Protein AF-A0A9K3KM00-F1 (afdb_monomer_lite)

Sequence (183 aa):
MNPIPFDDDPVRGKPISLATGDVEGLDPGQWLSTSLVDYVPQTSLAGSFPQLATIRIFFVVDITFDNRQSNVFQRVNVFDSLSSTARRRATAVLHQVQKFLSGFCFYKLGHHQSLLKDPDYIMQVAEFRQCPVQTNGYDCGLFALAVVWHLLCDKDIHPSVFTQAQIDTFRVALRHGLSSNPE

Secondary structure (DSSP, 8-state):
-PPPTTSS---PPPPPPPPHHHHHTTSTTPPPPHHHHHHHHHHH--S----EEEEETTEEEEEEE-TTSSSSEEEEEEEETT-S-HHHHHHHHHHHHHHHHHHHTSTTSHHHHHHHH-TTHHHHH-EEE--PPPSSSS-HHHHHHHHHHHHHTTPPP-TTSS-HHHHHHHHHHHHHHHHH---

InterPro domains:
  IPR003653 Ulp1 protease family, C-terminal catalytic domain [PF02902] (75-173)

Foldseek 3Di:
DPDDPPPPDDPDDDQQADDPVQLVQLPPPHAHDPSRLVNVCVVVVPDDDPWDWDDDLFKIWTWDADLVDPGGTPATEIEGQADDCRLVVCLVVQLVVLLCCLVPVQVPHPVNVVCVVCSCSSVVRYDYAYAAHAPDDHCSSLSRVVVVVCVVVVHDGDRVPDYNVVSNVVSVVVSVVCVVDND

Structure (mmCIF, N/CA/C/O backbone):
data_AF-A0A9K3KM00-F1
#
_entry.id   AF-A0A9K3KM00-F1
#
loop_
_atom_site.group_PDB
_atom_site.id
_atom_site.type_symbol
_atom_site.label_atom_id
_atom_site.label_alt_id
_atom_site.label_comp_id
_atom_site.label_asym_id
_atom_site.label_entity_id
_atom_site.label_seq_id
_atom_site.pdbx_PDB_ins_code
_atom_site.Cartn_x
_atom_site.Cartn_y
_atom_site.Cartn_z
_atom_site.occupancy
_atom_site.B_iso_or_equiv
_atom_site.auth_seq_id
_atom_site.auth_comp_id
_atom_site.auth_asym_id
_atom_site.auth_atom_id
_atom_site.pdbx_PDB_model_num
ATOM 1 N N . MET A 1 1 ? -20.852 -22.070 19.296 1.00 40.75 1 MET A N 1
ATOM 2 C CA . MET A 1 1 ? -20.445 -20.708 18.890 1.00 40.75 1 MET A CA 1
ATOM 3 C C . MET A 1 1 ? -21.347 -20.312 17.742 1.00 40.75 1 MET A C 1
ATOM 5 O O . MET A 1 1 ? -21.496 -21.123 16.839 1.00 40.75 1 MET A O 1
ATOM 9 N N . ASN A 1 2 ? -21.995 -19.150 17.809 1.00 35.47 2 ASN A N 1
ATOM 10 C CA . ASN A 1 2 ? -22.739 -18.640 16.657 1.00 35.47 2 ASN A CA 1
ATOM 11 C C . ASN A 1 2 ? -21.723 -18.166 15.604 1.00 35.47 2 ASN A C 1
ATOM 13 O O . ASN A 1 2 ? -20.725 -17.563 16.011 1.00 35.47 2 ASN A O 1
ATOM 17 N N . PRO A 1 3 ? -21.935 -18.453 14.308 1.00 38.16 3 PRO A N 1
ATOM 18 C CA . PRO A 1 3 ? -21.064 -17.958 13.249 1.00 38.16 3 PRO A CA 1
ATOM 19 C C . PRO A 1 3 ? -21.008 -16.433 13.305 1.00 38.16 3 PRO A C 1
ATOM 21 O O . PRO A 1 3 ? -22.006 -15.767 13.610 1.00 38.16 3 PRO A O 1
ATOM 24 N N . ILE A 1 4 ? -19.817 -15.886 13.074 1.00 42.50 4 ILE A N 1
ATOM 25 C CA . ILE A 1 4 ? -19.650 -14.444 12.958 1.00 42.50 4 ILE A CA 1
ATOM 26 C C . ILE A 1 4 ? -20.426 -14.057 11.690 1.00 42.50 4 ILE A C 1
ATOM 28 O O . ILE A 1 4 ? -20.177 -14.653 10.647 1.00 42.50 4 ILE A O 1
ATOM 32 N N . PRO A 1 5 ? -21.363 -13.094 11.734 1.00 44.84 5 PRO A N 1
ATOM 33 C CA . PRO A 1 5 ? -22.263 -12.762 10.618 1.00 44.84 5 PRO A CA 1
ATOM 34 C C . PRO A 1 5 ? -21.575 -12.225 9.342 1.00 44.84 5 PRO A C 1
ATOM 36 O O . PRO A 1 5 ? -22.248 -11.705 8.460 1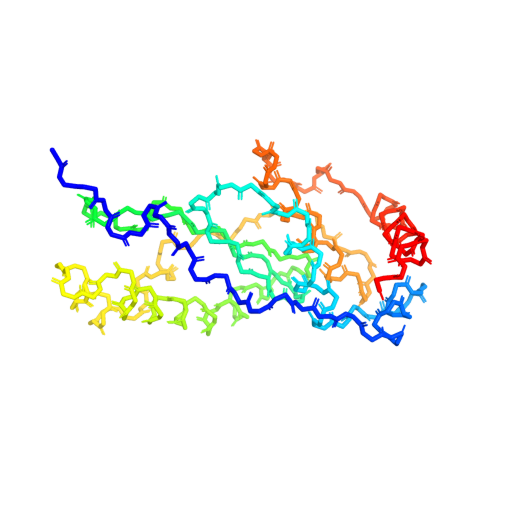.00 44.84 5 PRO A O 1
ATOM 39 N N . PHE A 1 6 ? -20.250 -12.337 9.247 1.00 46.19 6 PHE A N 1
ATOM 40 C CA . PHE A 1 6 ? -19.417 -11.920 8.124 1.00 46.19 6 PHE A CA 1
ATOM 41 C C . PHE A 1 6 ? -18.689 -13.091 7.442 1.00 46.19 6 PHE A C 1
ATOM 43 O O . PHE A 1 6 ? -17.999 -12.848 6.457 1.00 46.19 6 PHE A O 1
ATOM 50 N N . ASP A 1 7 ? -18.824 -14.331 7.937 1.00 45.06 7 ASP A N 1
ATOM 51 C CA . ASP A 1 7 ? -18.176 -15.503 7.319 1.00 45.06 7 ASP A CA 1
ATOM 52 C C . ASP A 1 7 ? -18.728 -15.803 5.910 1.00 45.06 7 ASP A C 1
ATOM 54 O O . ASP A 1 7 ? -18.008 -16.364 5.087 1.00 45.06 7 ASP A O 1
ATOM 58 N N . ASP A 1 8 ? -19.959 -15.371 5.605 1.00 42.28 8 ASP A N 1
ATOM 59 C CA . ASP A 1 8 ? -20.645 -15.730 4.356 1.00 42.28 8 ASP A CA 1
ATOM 60 C C . ASP A 1 8 ? -20.666 -14.633 3.277 1.00 42.28 8 ASP A C 1
ATOM 62 O O . ASP A 1 8 ? -21.061 -14.925 2.151 1.00 42.28 8 ASP A O 1
ATOM 66 N N . ASP A 1 9 ? -20.242 -13.390 3.556 1.00 43.50 9 ASP A N 1
ATOM 67 C CA . ASP A 1 9 ? -20.145 -12.375 2.492 1.00 43.50 9 ASP A CA 1
ATOM 68 C C . ASP A 1 9 ? -19.277 -11.163 2.897 1.00 43.50 9 ASP A C 1
ATOM 70 O O . ASP A 1 9 ? -19.771 -10.201 3.505 1.00 43.50 9 ASP A O 1
ATOM 74 N N . PRO A 1 10 ? -17.965 -11.136 2.581 1.00 49.69 10 PRO A N 1
ATOM 75 C CA . PRO A 1 10 ? -17.264 -9.866 2.558 1.00 49.69 10 PRO A CA 1
ATOM 76 C C . PRO A 1 10 ? -17.912 -9.067 1.432 1.00 49.69 10 PRO A C 1
ATOM 78 O O . PRO A 1 10 ? -17.793 -9.467 0.281 1.00 49.69 10 PRO A O 1
ATOM 81 N N . VAL A 1 11 ? -18.601 -7.964 1.743 1.00 52.03 11 VAL A N 1
ATOM 82 C CA . VAL A 1 11 ? -19.142 -7.036 0.737 1.00 52.03 11 VAL A CA 1
ATOM 83 C C . VAL A 1 11 ? -17.995 -6.624 -0.191 1.00 52.03 11 VAL A C 1
ATOM 85 O O . VAL A 1 11 ? -17.249 -5.686 0.092 1.00 52.03 11 VAL A O 1
ATOM 88 N N . ARG A 1 12 ? -17.810 -7.365 -1.286 1.00 55.38 12 ARG A N 1
ATOM 89 C CA . ARG A 1 12 ? -16.858 -7.033 -2.334 1.00 55.38 12 ARG A CA 1
ATOM 90 C C . ARG A 1 12 ? -17.496 -5.876 -3.087 1.00 55.38 12 ARG A C 1
ATOM 92 O O . ARG A 1 12 ? -18.683 -5.910 -3.420 1.00 55.38 12 ARG A O 1
ATOM 99 N N . GLY A 1 13 ? -16.722 -4.817 -3.316 1.00 63.88 13 GLY A N 1
ATOM 100 C CA . GLY A 1 13 ? -17.141 -3.781 -4.253 1.00 63.88 13 GLY A CA 1
ATOM 101 C C . GLY A 1 13 ? -17.519 -4.422 -5.590 1.00 63.88 13 GLY A C 1
ATOM 102 O O . GLY A 1 13 ? -17.062 -5.523 -5.905 1.00 63.88 13 GLY A O 1
ATOM 103 N N . LYS A 1 14 ? -18.364 -3.748 -6.378 1.00 73.88 14 LYS A N 1
ATOM 104 C CA . LYS A 1 14 ? -18.613 -4.198 -7.754 1.00 73.88 14 LYS A CA 1
ATOM 105 C C . LYS A 1 14 ? -17.261 -4.392 -8.456 1.00 73.88 14 LYS A C 1
ATOM 107 O O . LYS A 1 14 ? -16.400 -3.529 -8.255 1.00 73.88 14 LYS A O 1
ATOM 112 N N . PRO A 1 15 ? -17.090 -5.464 -9.254 1.00 76.00 15 PRO A N 1
ATOM 113 C CA . PRO A 1 15 ? -15.885 -5.644 -10.048 1.00 76.00 15 PRO A CA 1
ATOM 114 C C . PRO A 1 15 ? -15.559 -4.350 -10.790 1.00 76.00 15 PRO A C 1
ATOM 116 O O . PRO A 1 15 ? -16.437 -3.751 -11.419 1.00 76.00 15 PRO A O 1
ATOM 119 N N . ILE A 1 16 ? -14.324 -3.883 -10.643 1.00 82.94 16 ILE A N 1
ATOM 120 C CA . ILE A 1 16 ? -13.840 -2.729 -11.394 1.00 82.94 16 ILE A CA 1
ATOM 121 C C . ILE A 1 16 ? -13.602 -3.191 -12.831 1.00 82.94 16 ILE A C 1
ATOM 123 O O . ILE A 1 16 ? -12.979 -4.223 -13.045 1.00 82.94 16 ILE A O 1
ATOM 127 N N . SER A 1 17 ? -14.080 -2.427 -13.808 1.00 87.62 17 SER A N 1
ATOM 128 C CA . SER A 1 17 ? -13.722 -2.621 -15.215 1.00 87.62 17 SER A CA 1
ATOM 129 C C . SER A 1 17 ? -12.611 -1.645 -15.588 1.00 87.62 17 SER A C 1
ATOM 131 O O . SER A 1 17 ? -12.652 -0.483 -15.176 1.00 87.62 17 SER A O 1
ATOM 133 N N . LEU A 1 18 ? -11.634 -2.104 -16.368 1.00 87.62 18 LEU A N 1
ATOM 134 C CA . LEU A 1 18 ? -10.579 -1.247 -16.904 1.00 87.62 18 LEU A CA 1
ATOM 135 C C . LEU A 1 18 ? -11.026 -0.608 -18.218 1.00 87.62 18 LEU A C 1
ATOM 137 O O . LEU A 1 18 ? -11.550 -1.280 -19.104 1.00 87.62 18 LEU A O 1
ATOM 141 N N . ALA A 1 19 ? -10.783 0.691 -18.367 1.00 89.00 19 ALA A N 1
ATOM 142 C CA . ALA A 1 19 ? -10.846 1.345 -19.664 1.00 89.00 19 ALA A CA 1
ATOM 143 C C . ALA A 1 19 ? -9.567 1.045 -20.462 1.00 89.00 19 ALA A C 1
ATOM 145 O O . ALA A 1 19 ? -8.508 0.791 -19.889 1.00 89.00 19 ALA A O 1
ATOM 146 N N . THR A 1 20 ? -9.618 1.159 -21.793 1.00 83.25 20 THR A N 1
ATOM 147 C CA . THR A 1 20 ? -8.433 0.974 -22.655 1.00 83.25 20 THR A CA 1
ATOM 148 C C . THR A 1 20 ? -7.246 1.842 -22.210 1.00 83.25 20 THR A C 1
ATOM 150 O O . THR A 1 20 ? -6.117 1.361 -22.164 1.00 83.25 20 THR A O 1
ATOM 153 N N . GLY A 1 21 ? -7.509 3.087 -21.794 1.00 87.94 21 GLY A N 1
ATOM 154 C CA . GLY A 1 21 ? -6.483 4.017 -21.308 1.00 87.94 21 GLY A CA 1
ATOM 155 C C . GLY A 1 21 ? -5.858 3.647 -19.956 1.00 87.94 21 GLY A C 1
ATOM 156 O O . GLY A 1 21 ? -4.787 4.144 -19.629 1.00 87.94 21 GLY A O 1
ATOM 157 N N . ASP A 1 22 ? -6.465 2.753 -19.168 1.00 89.75 22 ASP A N 1
ATOM 158 C CA . ASP A 1 22 ? -5.865 2.311 -17.902 1.00 89.75 22 ASP A CA 1
ATOM 159 C C . ASP A 1 22 ? -4.620 1.445 -18.143 1.00 89.75 22 ASP A C 1
ATOM 161 O O . ASP A 1 22 ? -3.647 1.523 -17.390 1.00 89.75 22 ASP A O 1
ATOM 165 N N . VAL A 1 23 ? -4.614 0.660 -19.227 1.00 91.62 23 VAL A N 1
ATOM 166 C CA . VAL A 1 23 ? -3.483 -0.205 -19.606 1.00 91.62 23 VAL A CA 1
ATOM 167 C C . VAL A 1 23 ? -2.303 0.618 -20.138 1.00 91.62 23 VAL A C 1
ATOM 169 O O . VAL A 1 23 ? -1.149 0.217 -19.968 1.00 91.62 23 VAL A O 1
ATOM 172 N N . GLU A 1 24 ? -2.561 1.798 -20.711 1.00 92.31 24 GLU A N 1
ATOM 173 C CA . GLU A 1 24 ? -1.526 2.752 -21.144 1.00 92.31 24 GLU A CA 1
ATOM 174 C C . GLU A 1 24 ? -0.670 3.244 -19.965 1.00 92.31 24 GLU A C 1
ATOM 176 O O . GLU A 1 24 ? 0.521 3.503 -20.127 1.00 92.31 24 GLU A O 1
ATOM 181 N N . GLY A 1 25 ? -1.211 3.246 -18.739 1.00 90.50 25 GLY A N 1
ATOM 182 C CA . GLY A 1 25 ? -0.446 3.526 -17.516 1.00 90.50 25 GLY A CA 1
ATOM 183 C C . GLY A 1 25 ? 0.719 2.553 -17.268 1.00 90.50 25 GLY A C 1
ATOM 184 O O . GLY A 1 25 ? 1.636 2.855 -16.499 1.00 90.50 25 GLY A O 1
ATOM 185 N N . LEU A 1 26 ? 0.726 1.397 -17.941 1.00 94.38 26 LEU A N 1
ATOM 186 C CA . LEU A 1 26 ? 1.822 0.427 -17.896 1.00 94.38 26 LEU A CA 1
ATOM 187 C C . LEU A 1 26 ? 2.939 0.713 -18.904 1.00 94.38 26 LEU A C 1
ATOM 189 O O . LEU A 1 26 ? 3.976 0.055 -18.834 1.00 94.38 26 LEU A O 1
ATOM 193 N N . ASP A 1 27 ? 2.801 1.706 -19.783 1.00 95.44 27 ASP A N 1
ATOM 194 C CA . ASP A 1 27 ? 3.900 2.120 -20.657 1.00 95.44 27 ASP A CA 1
ATOM 195 C C . ASP A 1 27 ? 5.085 2.690 -19.851 1.00 95.44 27 ASP A C 1
ATOM 197 O O . ASP A 1 27 ? 4.890 3.264 -18.774 1.00 95.44 27 ASP A O 1
ATOM 201 N N . PRO A 1 28 ? 6.340 2.524 -20.312 1.00 95.31 28 PRO A N 1
ATOM 202 C CA . PRO A 1 28 ? 7.510 3.022 -19.591 1.00 95.31 28 PRO A CA 1
ATOM 203 C C . PRO A 1 28 ? 7.403 4.516 -19.258 1.00 95.31 28 PRO A C 1
ATOM 205 O O . PRO A 1 28 ? 7.068 5.336 -20.111 1.00 95.31 28 PRO A O 1
ATOM 208 N N . GLY A 1 29 ? 7.707 4.877 -18.009 1.00 94.31 29 GLY A N 1
ATOM 209 C CA . GLY A 1 29 ? 7.630 6.264 -17.542 1.00 94.31 29 GLY A CA 1
ATOM 210 C C . GLY A 1 29 ? 6.226 6.761 -17.183 1.00 94.31 29 GLY A C 1
ATOM 211 O O . GLY A 1 29 ? 6.099 7.904 -16.745 1.00 94.31 29 GLY A O 1
ATOM 212 N N . GLN A 1 30 ? 5.186 5.934 -17.338 1.00 95.50 30 GLN A N 1
ATOM 213 C CA . GLN A 1 30 ? 3.812 6.297 -16.995 1.00 95.50 30 GLN A CA 1
ATOM 214 C C . GLN A 1 30 ? 3.434 5.888 -15.570 1.00 95.50 30 GLN A C 1
ATOM 216 O O . GLN A 1 30 ? 3.932 4.905 -15.006 1.00 95.50 30 GLN A O 1
ATOM 221 N N . TRP A 1 31 ? 2.526 6.673 -14.997 1.00 93.75 31 TRP A N 1
ATOM 222 C CA . TRP A 1 31 ? 1.938 6.437 -13.685 1.00 93.75 31 TRP A CA 1
ATOM 223 C C . TRP A 1 31 ? 0.755 5.482 -13.833 1.00 93.75 31 TRP A C 1
ATOM 225 O O . TRP A 1 31 ? -0.019 5.598 -14.783 1.00 93.75 31 TRP A O 1
ATOM 235 N N . LEU A 1 32 ? 0.578 4.572 -12.874 1.00 93.00 32 LEU A N 1
ATOM 236 C CA . LEU A 1 32 ? -0.615 3.726 -12.857 1.00 93.00 32 LEU A CA 1
ATOM 237 C C . LEU A 1 32 ? -1.852 4.5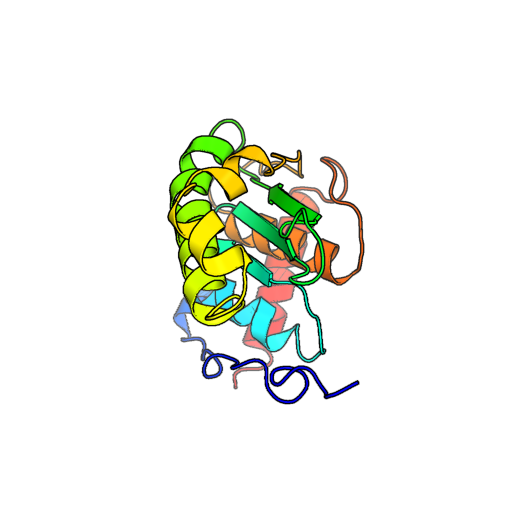63 -12.513 1.00 93.00 32 LEU A C 1
ATOM 239 O O . LEU A 1 32 ? -1.806 5.409 -11.613 1.00 93.00 32 LEU A O 1
ATOM 243 N N . SER A 1 33 ? -2.971 4.282 -13.180 1.00 91.44 33 SER A N 1
ATOM 244 C CA . SER A 1 33 ? -4.267 4.817 -12.770 1.00 91.44 33 SER A CA 1
ATOM 245 C C . SER A 1 33 ? -4.721 4.175 -11.454 1.00 91.44 33 SER A C 1
ATOM 247 O O . SER A 1 33 ? -4.319 3.060 -11.107 1.00 91.44 33 SER A O 1
ATOM 249 N N . THR A 1 34 ? -5.588 4.863 -10.706 1.00 86.69 34 THR A N 1
ATOM 250 C CA . THR A 1 34 ? -6.216 4.283 -9.507 1.00 86.69 34 THR A CA 1
ATOM 251 C C . THR A 1 34 ? -7.012 3.027 -9.852 1.00 86.69 34 THR A C 1
ATOM 253 O O . THR A 1 34 ? -6.925 2.043 -9.128 1.00 86.69 34 THR A O 1
ATOM 256 N N . SER A 1 35 ? -7.722 3.039 -10.987 1.00 89.38 35 SER A N 1
ATOM 257 C CA . SER A 1 35 ? -8.513 1.904 -11.470 1.00 89.38 35 SER A CA 1
ATOM 258 C C . SER A 1 35 ? -7.648 0.662 -11.650 1.00 89.38 35 SER A C 1
ATOM 260 O O . SER A 1 35 ? -8.016 -0.407 -11.179 1.00 89.38 35 SER A O 1
ATOM 262 N N . LEU A 1 36 ? -6.466 0.806 -12.259 1.00 88.81 36 LEU A N 1
ATOM 263 C CA . LEU A 1 36 ? -5.535 -0.301 -12.457 1.00 88.81 36 LEU A CA 1
ATOM 264 C C . LEU A 1 36 ? -4.976 -0.838 -11.133 1.00 88.81 36 LEU A C 1
ATOM 266 O O . LEU A 1 36 ? -4.899 -2.052 -10.940 1.00 88.81 36 LEU A O 1
ATOM 270 N N . VAL A 1 37 ? -4.617 0.055 -10.208 1.00 87.75 37 VAL A N 1
ATOM 271 C CA . VAL A 1 37 ? -4.119 -0.326 -8.877 1.00 87.75 37 VAL A CA 1
ATOM 272 C C . VAL A 1 37 ? -5.177 -1.075 -8.067 1.00 87.75 37 VAL A C 1
ATOM 274 O O . VAL A 1 37 ? -4.828 -2.015 -7.360 1.00 87.75 37 VAL A O 1
ATOM 277 N N . ASP A 1 38 ? -6.450 -0.700 -8.185 1.00 84.38 38 ASP A N 1
ATOM 278 C CA . ASP A 1 38 ? -7.548 -1.362 -7.476 1.00 84.38 38 ASP A CA 1
ATOM 279 C C . ASP A 1 38 ? -8.004 -2.658 -8.180 1.00 84.38 38 ASP A C 1
ATOM 281 O O . ASP A 1 38 ? -8.422 -3.614 -7.521 1.00 84.38 38 ASP A O 1
ATOM 285 N N . TYR A 1 39 ? -7.894 -2.720 -9.510 1.00 86.94 39 TYR A N 1
ATOM 286 C CA . TYR A 1 39 ? -8.284 -3.870 -10.329 1.00 86.94 39 TYR A CA 1
ATOM 287 C C . TYR A 1 39 ? -7.394 -5.095 -10.113 1.00 86.94 39 TYR A C 1
ATOM 289 O O . TYR A 1 39 ? -7.893 -6.213 -9.960 1.00 86.94 39 TYR A O 1
ATOM 297 N N . VAL A 1 40 ? -6.070 -4.904 -10.106 1.00 85.44 40 VAL A N 1
ATOM 298 C CA . VAL A 1 40 ? -5.106 -6.016 -10.037 1.00 85.44 40 VAL A CA 1
ATOM 299 C C . VAL A 1 40 ? -5.303 -6.871 -8.777 1.00 85.44 40 VAL A C 1
ATOM 301 O O . VAL A 1 40 ? -5.387 -8.095 -8.911 1.00 85.44 40 VAL A O 1
ATOM 304 N N . PRO A 1 41 ? -5.449 -6.295 -7.568 1.00 81.06 41 PRO A N 1
ATOM 305 C CA . PRO A 1 41 ? -5.800 -7.064 -6.386 1.00 81.06 41 PRO A CA 1
ATOM 306 C C . PRO A 1 41 ? -7.150 -7.762 -6.540 1.00 81.06 41 PRO A C 1
ATOM 308 O O . PRO A 1 41 ? -7.222 -8.950 -6.272 1.00 81.06 41 PRO A O 1
ATOM 311 N N . GLN A 1 42 ? -8.209 -7.097 -7.015 1.00 80.06 42 GLN A N 1
ATOM 312 C CA . GLN A 1 42 ? -9.542 -7.717 -7.102 1.00 80.06 42 GLN A CA 1
ATOM 313 C C . GLN A 1 42 ? -9.575 -8.973 -7.980 1.00 80.06 42 GLN A C 1
ATOM 315 O O . GLN A 1 42 ? -10.211 -9.959 -7.609 1.00 80.06 42 GLN A O 1
ATOM 320 N N . THR A 1 43 ? -8.869 -8.948 -9.109 1.00 77.81 43 THR A N 1
ATOM 321 C CA . THR A 1 43 ? -8.807 -10.073 -10.054 1.00 77.81 43 THR A CA 1
ATOM 322 C C . THR A 1 43 ? -7.825 -11.160 -9.631 1.00 77.81 43 THR A C 1
ATOM 324 O O . THR A 1 43 ? -8.057 -12.338 -9.892 1.00 77.81 43 THR A O 1
ATOM 327 N N . SER A 1 44 ? -6.761 -10.793 -8.914 1.00 69.25 44 SER A N 1
ATOM 328 C CA . SER A 1 44 ? -5.781 -11.752 -8.391 1.00 69.25 44 SER A CA 1
ATOM 329 C C . SER A 1 44 ? -6.227 -12.410 -7.073 1.00 69.25 44 SER A C 1
ATOM 331 O O . SER A 1 44 ? -5.712 -13.463 -6.707 1.00 69.25 44 SER A O 1
ATOM 333 N N . LEU A 1 45 ? -7.190 -11.811 -6.357 1.00 61.00 45 LEU A N 1
ATOM 334 C CA . LEU A 1 45 ? -7.638 -12.183 -5.004 1.00 61.00 45 LEU A CA 1
ATOM 335 C C . LEU A 1 45 ? -8.963 -12.955 -4.962 1.00 61.00 45 LEU A C 1
ATOM 337 O O . LEU A 1 45 ? -9.798 -12.765 -4.071 1.00 61.00 45 LEU A O 1
ATOM 341 N N . ALA A 1 46 ? -9.173 -13.893 -5.879 1.00 52.81 46 ALA A N 1
ATOM 342 C CA . ALA A 1 46 ? -10.338 -14.784 -5.834 1.00 52.81 46 ALA A CA 1
ATOM 343 C C . ALA A 1 46 ? -10.357 -15.763 -4.622 1.00 52.81 46 ALA A C 1
ATOM 345 O O . ALA A 1 46 ? -11.184 -16.668 -4.586 1.00 52.81 46 ALA A O 1
ATOM 346 N N . GLY A 1 47 ? -9.490 -15.586 -3.613 1.00 54.72 47 GLY A N 1
ATOM 347 C CA . GLY A 1 47 ? -9.443 -16.376 -2.375 1.00 54.72 47 GLY A CA 1
ATOM 348 C C . GLY A 1 47 ? -10.033 -15.662 -1.149 1.00 54.72 47 GLY A C 1
ATOM 349 O O . GLY A 1 47 ? -10.086 -14.434 -1.078 1.00 54.72 47 GLY A O 1
ATOM 350 N N . SER A 1 48 ? -10.494 -16.444 -0.173 1.00 46.84 48 SER A N 1
ATOM 351 C CA . SER A 1 48 ? -11.009 -16.014 1.133 1.00 46.84 48 SER A CA 1
ATOM 352 C C . SER A 1 48 ? -9.863 -15.632 2.081 1.00 46.84 48 SER A C 1
ATOM 354 O O . SER A 1 48 ? -9.233 -16.514 2.660 1.00 46.84 48 SER A O 1
ATOM 356 N N . PHE A 1 49 ? -9.595 -14.334 2.252 1.00 49.00 49 PHE A N 1
ATOM 357 C CA . PHE A 1 49 ? -8.596 -13.832 3.203 1.00 49.00 49 PHE A CA 1
ATOM 358 C C . PHE A 1 49 ? -9.204 -12.802 4.170 1.00 49.00 49 PHE A C 1
ATOM 360 O O . PHE A 1 49 ? -9.814 -11.837 3.713 1.00 49.00 49 PHE A O 1
ATOM 367 N N . PRO A 1 50 ? -8.999 -12.946 5.496 1.00 51.56 50 PRO A N 1
ATOM 368 C CA . PRO A 1 50 ? -9.441 -11.975 6.501 1.00 51.56 50 PRO A CA 1
ATOM 369 C C . PRO A 1 50 ? -8.495 -10.762 6.649 1.00 51.56 50 PRO A C 1
ATOM 371 O O . PRO A 1 50 ? -8.554 -10.055 7.652 1.00 51.56 50 PRO A O 1
ATOM 374 N N . GLN A 1 51 ? -7.600 -10.514 5.685 1.00 55.50 51 GLN A N 1
ATOM 375 C CA . GLN A 1 51 ? -6.665 -9.384 5.715 1.00 55.50 51 GLN A CA 1
ATOM 376 C C . GLN A 1 51 ? -7.227 -8.194 4.929 1.00 55.50 51 GLN A C 1
ATOM 378 O O . GLN A 1 51 ? -7.628 -8.334 3.774 1.00 55.50 51 GLN A O 1
ATOM 383 N N . LEU A 1 52 ? -7.213 -7.006 5.541 1.00 57.84 52 LEU A N 1
ATOM 384 C CA . LEU A 1 52 ? -7.494 -5.760 4.833 1.00 57.84 52 LEU A CA 1
ATOM 385 C C . LEU A 1 52 ? -6.172 -5.179 4.326 1.00 57.84 52 LEU A C 1
ATOM 387 O O . LEU A 1 52 ? -5.435 -4.548 5.083 1.00 57.84 52 LEU A O 1
ATOM 391 N N . ALA A 1 53 ? -5.898 -5.357 3.036 1.00 56.53 53 ALA A N 1
ATOM 392 C CA . ALA A 1 53 ? -4.862 -4.607 2.338 1.00 56.53 53 ALA A CA 1
ATOM 393 C C . ALA A 1 53 ? -5.513 -3.388 1.675 1.00 56.53 53 ALA A C 1
ATOM 395 O O . ALA A 1 53 ? -6.309 -3.528 0.748 1.00 56.53 53 ALA A O 1
ATOM 396 N N . THR A 1 54 ? -5.202 -2.182 2.152 1.00 58.06 54 THR A N 1
ATOM 397 C CA . THR A 1 54 ? -5.581 -0.956 1.432 1.00 58.06 54 THR A CA 1
ATOM 398 C C . THR A 1 54 ? -4.386 -0.470 0.634 1.00 58.06 54 THR A C 1
ATOM 400 O O . THR A 1 54 ? -3.319 -0.217 1.200 1.00 58.06 54 THR A O 1
ATOM 403 N N . ILE A 1 55 ? -4.585 -0.297 -0.672 1.00 58.62 55 ILE A N 1
ATOM 404 C CA . ILE A 1 55 ? -3.594 0.317 -1.546 1.00 58.62 55 ILE A CA 1
ATOM 405 C C . ILE A 1 55 ? -3.979 1.774 -1.761 1.00 58.62 55 ILE A C 1
ATOM 407 O O . ILE A 1 55 ? -5.080 2.116 -2.191 1.00 58.62 55 ILE A O 1
ATOM 411 N N . ARG A 1 56 ? -3.043 2.667 -1.466 1.00 66.62 56 ARG A N 1
ATOM 412 C CA . ARG A 1 56 ? -2.984 3.959 -2.142 1.00 66.62 56 ARG A CA 1
ATOM 413 C C . ARG A 1 56 ? -1.781 3.894 -3.061 1.00 66.62 56 ARG A C 1
ATOM 415 O O . ARG A 1 56 ? -0.809 3.234 -2.720 1.00 66.62 56 ARG A O 1
ATOM 422 N N . ILE A 1 57 ? -1.831 4.595 -4.195 1.00 65.56 57 ILE A N 1
ATOM 423 C CA . ILE A 1 57 ? -0.795 4.554 -5.250 1.00 65.56 57 ILE A CA 1
ATOM 424 C C . ILE A 1 57 ? 0.642 4.670 -4.690 1.00 65.56 57 ILE A C 1
ATOM 426 O O . ILE A 1 57 ? 1.587 4.199 -5.304 1.00 65.56 57 ILE A O 1
ATOM 430 N N . PHE A 1 58 ? 0.809 5.256 -3.503 1.00 76.81 58 PHE A N 1
ATOM 431 C CA . PHE A 1 58 ? 2.100 5.533 -2.887 1.00 76.81 58 PHE A CA 1
ATOM 432 C C . PHE A 1 58 ? 2.510 4.629 -1.718 1.00 76.81 58 PHE A C 1
ATOM 434 O O . PHE A 1 58 ? 3.672 4.680 -1.329 1.00 76.81 58 PHE A O 1
ATOM 441 N N . PHE A 1 59 ? 1.593 3.879 -1.100 1.00 85.56 59 PHE A N 1
ATOM 442 C CA . PHE A 1 59 ? 1.911 3.056 0.072 1.00 85.56 59 PHE A CA 1
ATOM 443 C C . PHE A 1 59 ? 0.877 1.952 0.303 1.00 85.56 59 PHE A C 1
ATOM 445 O O . PHE A 1 59 ? -0.290 2.066 -0.082 1.00 85.56 59 PHE A O 1
ATOM 452 N N . VAL A 1 60 ? 1.316 0.900 0.988 1.00 90.94 60 VAL A N 1
ATOM 453 C CA . VAL A 1 60 ? 0.492 -0.247 1.377 1.00 90.94 60 VAL A CA 1
ATOM 454 C C . VAL A 1 60 ? 0.280 -0.228 2.879 1.00 90.94 60 VAL A C 1
ATOM 456 O O . VAL A 1 60 ? 1.224 -0.022 3.644 1.00 90.94 60 VAL A O 1
ATOM 459 N N . VAL A 1 61 ? -0.966 -0.453 3.287 1.00 91.38 61 VAL A N 1
ATOM 460 C CA . VAL A 1 61 ? -1.348 -0.642 4.685 1.00 91.38 61 VAL A CA 1
ATOM 461 C C . VAL A 1 61 ? -1.843 -2.074 4.863 1.00 91.38 61 VAL A C 1
ATOM 463 O O . VAL A 1 61 ? -2.833 -2.458 4.242 1.00 91.38 61 VAL A O 1
ATOM 466 N N . ASP A 1 62 ? -1.145 -2.837 5.702 1.00 92.38 62 ASP A N 1
ATOM 467 C CA . ASP A 1 62 ? -1.474 -4.211 6.094 1.00 92.38 62 ASP A CA 1
ATOM 468 C C . ASP A 1 62 ? -2.014 -4.206 7.523 1.00 92.38 62 ASP A C 1
ATOM 470 O O . ASP A 1 62 ? -1.295 -3.859 8.465 1.00 92.38 62 ASP A O 1
ATOM 474 N N . ILE A 1 63 ? -3.296 -4.546 7.670 1.00 91.81 63 ILE A N 1
ATOM 475 C CA . ILE A 1 63 ? -3.981 -4.546 8.961 1.00 91.81 63 ILE A CA 1
ATOM 476 C C . ILE A 1 63 ? -4.533 -5.933 9.265 1.00 91.81 63 ILE A C 1
ATOM 478 O O . ILE A 1 63 ? -5.366 -6.464 8.527 1.00 91.81 63 ILE A O 1
ATOM 482 N N . THR A 1 64 ? -4.148 -6.442 10.433 1.00 91.31 64 THR A N 1
ATOM 483 C CA . THR A 1 64 ? -4.757 -7.606 11.080 1.00 91.31 64 THR A CA 1
ATOM 484 C C . THR A 1 64 ? -5.424 -7.156 12.372 1.00 91.31 64 THR A C 1
ATOM 486 O O . THR A 1 64 ? -4.808 -6.475 13.198 1.00 91.31 64 THR A O 1
ATOM 489 N N . PHE A 1 65 ? -6.681 -7.545 12.572 1.00 91.06 65 PHE A N 1
ATOM 490 C CA . PHE A 1 65 ? -7.456 -7.175 13.753 1.00 91.06 65 PHE A CA 1
ATOM 491 C C . PHE A 1 65 ? -8.280 -8.350 14.294 1.00 91.06 65 PHE A C 1
ATOM 493 O O . PHE A 1 65 ? -8.671 -9.239 13.544 1.00 91.06 65 PHE A O 1
ATOM 500 N N . ASP A 1 66 ? -8.564 -8.340 15.599 1.00 88.56 66 ASP A N 1
ATOM 501 C CA . ASP A 1 66 ? -9.448 -9.311 16.261 1.00 88.56 66 ASP A CA 1
ATOM 502 C C . ASP A 1 66 ? -10.275 -8.595 17.333 1.00 88.56 66 ASP A C 1
ATOM 504 O O . ASP A 1 66 ? -9.742 -8.071 18.310 1.00 88.56 66 ASP A O 1
ATOM 508 N N . ASN A 1 67 ? -11.597 -8.579 17.159 1.00 86.06 67 ASN A N 1
ATOM 509 C CA . ASN A 1 67 ? -12.527 -7.905 18.070 1.00 86.06 67 ASN A CA 1
ATOM 510 C C . ASN A 1 67 ? -12.731 -8.630 19.411 1.00 86.06 67 ASN A C 1
ATOM 512 O O . ASN A 1 67 ? -13.474 -8.133 20.257 1.00 86.06 67 ASN A O 1
ATOM 516 N N . ARG A 1 68 ? -12.123 -9.807 19.596 1.00 87.69 68 ARG A N 1
ATOM 517 C CA . ARG A 1 68 ? -12.161 -10.579 20.847 1.00 87.69 68 ARG A CA 1
ATOM 518 C C . ARG A 1 68 ? -10.974 -10.267 21.754 1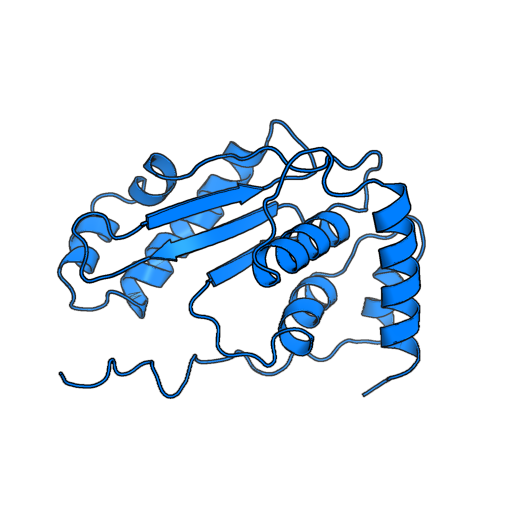.00 87.69 68 ARG A C 1
ATOM 520 O O . ARG A 1 68 ? -10.986 -10.660 22.918 1.00 87.69 68 ARG A O 1
ATOM 527 N N . GLN A 1 69 ? -9.944 -9.610 21.225 1.00 88.38 69 GLN A N 1
ATOM 528 C CA . GLN A 1 69 ? -8.719 -9.280 21.946 1.00 88.38 69 GLN A CA 1
ATOM 529 C C . GLN A 1 69 ? -8.806 -7.876 22.543 1.00 88.38 69 GLN A C 1
ATOM 531 O O . GLN A 1 69 ? -9.401 -6.975 21.964 1.00 88.38 69 GLN A O 1
ATOM 536 N N . SER A 1 70 ? -8.161 -7.658 23.691 1.00 88.06 70 SER A N 1
ATOM 537 C CA . SER A 1 70 ? -8.085 -6.323 24.304 1.00 88.06 70 SER A CA 1
ATOM 538 C C . SER A 1 70 ? -7.352 -5.319 23.408 1.00 88.06 70 SER A C 1
ATOM 540 O O . SER A 1 70 ? -7.773 -4.167 23.305 1.00 88.06 70 SER A O 1
ATOM 542 N N . ASN A 1 71 ? -6.294 -5.773 22.730 1.00 89.81 71 ASN A N 1
ATOM 543 C CA . ASN A 1 71 ? -5.670 -5.064 21.623 1.00 89.81 71 ASN A CA 1
ATOM 544 C C . ASN A 1 71 ? -6.351 -5.473 20.311 1.00 89.81 71 ASN A C 1
ATOM 546 O O . ASN A 1 71 ? -6.062 -6.535 19.759 1.00 89.81 71 ASN A O 1
ATOM 550 N N . VAL A 1 72 ? -7.255 -4.620 19.828 1.00 92.19 72 VAL A N 1
ATOM 551 C CA . VAL A 1 72 ? -8.034 -4.903 18.618 1.00 92.19 72 VAL A CA 1
ATOM 552 C C . VAL A 1 72 ? -7.163 -4.920 17.362 1.00 92.19 72 VAL A C 1
ATOM 554 O O . VAL A 1 72 ? -7.441 -5.692 16.449 1.00 92.19 72 VAL A O 1
ATOM 557 N N . PHE A 1 73 ? -6.093 -4.123 17.315 1.00 94.69 73 PHE A N 1
ATOM 558 C CA . PHE A 1 73 ? -5.158 -4.073 16.194 1.00 94.69 73 PHE A CA 1
ATOM 559 C C . PHE A 1 73 ? -3.936 -4.942 16.495 1.00 94.69 73 PHE A C 1
ATOM 561 O O . PHE A 1 73 ? -2.988 -4.522 17.155 1.00 94.69 73 PHE A O 1
ATOM 568 N N . GLN A 1 74 ? -3.954 -6.175 15.991 1.00 93.06 74 GLN A N 1
ATOM 569 C CA . GLN A 1 74 ? -2.849 -7.119 16.172 1.00 93.06 74 GLN A CA 1
ATOM 570 C C . GLN A 1 74 ? -1.625 -6.725 15.345 1.00 93.06 74 GLN A C 1
ATOM 572 O O . GLN A 1 74 ? -0.494 -6.934 15.774 1.00 93.06 74 GLN A O 1
ATOM 577 N N . ARG A 1 75 ? -1.861 -6.170 14.152 1.00 94.25 75 ARG A N 1
ATOM 578 C CA . ARG A 1 75 ? -0.818 -5.746 13.221 1.00 94.25 75 ARG A CA 1
ATOM 579 C C . ARG A 1 75 ? -1.313 -4.557 12.414 1.00 94.25 75 ARG A C 1
ATOM 581 O O . ARG A 1 75 ? -2.420 -4.607 11.886 1.00 94.25 75 ARG A O 1
ATOM 588 N N . VAL A 1 76 ? -0.494 -3.514 12.316 1.00 95.19 76 VAL A N 1
ATOM 589 C CA . VAL A 1 76 ? -0.722 -2.359 11.438 1.00 95.19 76 VAL A CA 1
ATOM 590 C C . VAL A 1 76 ? 0.620 -1.989 10.821 1.00 95.19 76 VAL A C 1
ATOM 592 O O . VAL A 1 76 ? 1.391 -1.236 11.404 1.00 95.19 76 VAL A O 1
ATOM 595 N N . ASN A 1 77 ? 0.926 -2.544 9.656 1.00 95.12 77 ASN A N 1
ATOM 596 C CA . ASN A 1 77 ? 2.163 -2.254 8.940 1.00 95.12 77 ASN A CA 1
ATOM 597 C C . ASN A 1 77 ? 1.911 -1.232 7.835 1.00 95.12 77 ASN A C 1
ATOM 599 O O . ASN A 1 77 ? 0.946 -1.342 7.080 1.00 95.12 77 ASN A O 1
ATOM 603 N N . VAL A 1 78 ? 2.817 -0.266 7.705 1.00 93.94 78 VAL A N 1
ATOM 604 C CA . VAL A 1 78 ? 2.831 0.704 6.609 1.00 93.94 78 VAL A CA 1
ATOM 605 C C . VAL A 1 78 ? 4.118 0.535 5.811 1.00 93.94 78 VAL A C 1
ATOM 607 O O . VAL A 1 78 ? 5.211 0.689 6.360 1.00 93.94 78 VAL A O 1
ATOM 610 N N . PHE A 1 79 ? 3.980 0.268 4.514 1.00 93.00 79 PHE A N 1
ATOM 611 C CA . PHE A 1 79 ? 5.083 0.138 3.561 1.00 93.00 79 PHE A CA 1
ATOM 612 C C . PHE A 1 79 ? 5.018 1.261 2.526 1.00 93.00 79 PHE A C 1
ATOM 614 O O . PHE A 1 79 ? 3.976 1.474 1.913 1.00 93.00 79 PHE A O 1
ATOM 621 N N . ASP A 1 80 ? 6.125 1.965 2.310 1.00 92.62 80 ASP A N 1
ATOM 622 C CA . ASP A 1 80 ? 6.201 3.125 1.416 1.00 92.62 80 ASP A CA 1
ATOM 623 C C . ASP A 1 80 ? 7.500 3.092 0.601 1.00 92.62 80 ASP A C 1
ATOM 625 O O . ASP A 1 80 ? 8.596 3.195 1.160 1.00 92.62 80 ASP A O 1
ATOM 629 N N . SER A 1 81 ? 7.370 2.981 -0.724 1.00 91.06 81 SER A N 1
ATOM 630 C CA . SER A 1 81 ? 8.496 2.862 -1.656 1.00 91.06 81 SER A CA 1
ATOM 631 C C . SER A 1 81 ? 9.206 4.185 -1.951 1.00 91.06 81 SER A C 1
ATOM 633 O O . SER A 1 81 ? 10.250 4.172 -2.596 1.00 91.06 81 SER A O 1
ATOM 635 N N . LEU A 1 82 ? 8.668 5.327 -1.505 1.00 86.62 82 LEU A N 1
ATOM 636 C CA . LEU A 1 82 ? 9.198 6.671 -1.788 1.00 86.62 82 LEU A CA 1
ATOM 637 C C . LEU A 1 82 ? 10.047 7.257 -0.640 1.00 86.62 82 LEU A C 1
ATOM 639 O O . LEU A 1 82 ? 10.708 8.279 -0.817 1.00 86.62 82 LEU A O 1
ATOM 643 N N . SER A 1 83 ? 10.091 6.584 0.514 1.00 72.62 83 SER A N 1
ATOM 644 C CA . SER A 1 83 ? 10.882 6.920 1.712 1.00 72.62 83 SER A CA 1
ATOM 645 C C . SER A 1 83 ? 10.593 8.276 2.403 1.00 72.62 83 SER A C 1
ATOM 647 O O . SER A 1 83 ? 10.071 9.235 1.835 1.00 72.62 83 SER A O 1
ATOM 649 N N . SER A 1 84 ? 10.944 8.334 3.697 1.00 64.31 84 SER A N 1
ATOM 650 C CA . SER A 1 84 ? 10.884 9.445 4.680 1.00 64.31 84 SER A CA 1
ATOM 651 C C . SER A 1 84 ? 9.541 10.153 4.943 1.00 64.31 84 SER A C 1
ATOM 653 O O . SER A 1 84 ? 9.354 10.702 6.028 1.00 64.31 84 SER A O 1
ATOM 655 N N . THR A 1 85 ? 8.569 10.111 4.027 1.00 70.56 85 THR A N 1
ATOM 656 C CA . THR A 1 85 ? 7.282 10.827 4.167 1.00 70.56 85 THR A CA 1
ATOM 657 C C . THR A 1 85 ? 6.084 9.919 4.470 1.00 70.56 85 THR A C 1
ATOM 659 O O . THR A 1 85 ? 4.959 10.412 4.604 1.00 70.56 85 THR A O 1
ATOM 662 N N . ALA A 1 86 ? 6.322 8.613 4.644 1.00 73.94 86 ALA A N 1
ATOM 663 C CA . ALA A 1 86 ? 5.312 7.585 4.916 1.00 73.94 86 ALA A CA 1
ATOM 664 C C . ALA A 1 86 ? 4.366 7.976 6.047 1.00 73.94 86 ALA A C 1
ATOM 666 O O . ALA A 1 86 ? 3.149 7.964 5.884 1.00 73.94 86 ALA A O 1
ATOM 667 N N . ARG A 1 87 ? 4.934 8.414 7.177 1.00 80.00 87 ARG A N 1
ATOM 668 C CA . ARG A 1 87 ? 4.169 8.756 8.379 1.00 80.00 87 ARG A CA 1
ATOM 669 C C . ARG A 1 87 ? 3.136 9.838 8.122 1.00 80.00 87 ARG A C 1
ATOM 671 O O . ARG A 1 87 ? 1.969 9.642 8.432 1.00 80.00 87 ARG A O 1
ATOM 678 N N . ARG A 1 88 ? 3.544 10.939 7.489 1.00 83.88 88 ARG A N 1
ATOM 679 C CA . ARG A 1 88 ? 2.648 12.063 7.190 1.00 83.88 88 ARG A CA 1
ATOM 680 C C . ARG A 1 88 ? 1.538 11.665 6.216 1.00 83.88 88 ARG A C 1
ATOM 682 O O . ARG A 1 88 ? 0.408 12.117 6.373 1.00 83.88 88 ARG A O 1
ATOM 689 N N . ARG A 1 89 ? 1.855 10.841 5.211 1.00 80.88 89 ARG A N 1
ATOM 690 C CA . ARG A 1 89 ? 0.889 10.400 4.191 1.00 80.88 89 ARG A CA 1
ATOM 691 C C . ARG A 1 89 ? -0.095 9.361 4.727 1.00 80.88 89 ARG A C 1
ATOM 693 O O . ARG A 1 89 ? -1.271 9.404 4.373 1.00 80.88 89 ARG A O 1
ATOM 700 N N . ALA A 1 90 ? 0.365 8.478 5.609 1.00 87.25 90 ALA A N 1
ATOM 701 C CA . ALA A 1 90 ? -0.450 7.416 6.179 1.00 87.25 90 ALA A CA 1
ATOM 702 C C . ALA A 1 90 ? -1.431 7.913 7.248 1.00 87.25 90 ALA A C 1
ATOM 704 O O . ALA A 1 90 ? -2.501 7.331 7.365 1.00 87.25 90 ALA A O 1
ATOM 705 N N . THR A 1 91 ? -1.132 8.995 7.985 1.00 90.06 91 THR A N 1
ATOM 706 C CA . THR A 1 91 ? -1.976 9.461 9.107 1.00 90.06 91 THR A CA 1
ATOM 707 C C . THR A 1 91 ? -3.448 9.627 8.743 1.00 90.06 91 THR A C 1
ATOM 709 O O . THR A 1 91 ? -4.314 9.032 9.380 1.00 90.06 91 THR A O 1
ATOM 712 N N . ALA A 1 92 ? -3.749 10.390 7.689 1.00 88.44 92 ALA A N 1
ATOM 713 C CA . ALA A 1 92 ? -5.136 10.623 7.290 1.00 88.44 92 ALA A CA 1
ATOM 714 C C . ALA A 1 92 ? -5.845 9.324 6.871 1.00 88.44 92 ALA A C 1
ATOM 716 O O . ALA A 1 92 ? -7.022 9.137 7.176 1.00 88.44 92 ALA A O 1
ATOM 717 N N . VAL A 1 93 ? -5.125 8.417 6.204 1.00 88.81 93 VAL A N 1
ATOM 718 C CA . VAL A 1 93 ? -5.665 7.127 5.760 1.00 88.81 93 VAL A CA 1
ATOM 719 C C . VAL A 1 93 ? -5.910 6.204 6.945 1.00 88.81 93 VAL A C 1
ATOM 721 O O . VAL A 1 93 ? -6.997 5.650 7.052 1.00 88.81 93 VAL A O 1
ATOM 724 N N . LEU A 1 94 ? -4.963 6.087 7.873 1.00 92.69 94 LEU A N 1
ATOM 725 C CA . LEU A 1 94 ? -5.115 5.252 9.060 1.00 92.69 94 LEU A CA 1
ATOM 726 C C . LEU A 1 94 ? -6.294 5.728 9.921 1.00 92.69 94 LEU A C 1
ATOM 728 O O . LEU A 1 94 ? -7.118 4.909 10.317 1.00 92.69 94 LEU A O 1
ATOM 732 N N . HIS A 1 95 ? -6.480 7.039 10.106 1.00 92.81 95 HIS A N 1
ATOM 733 C CA . HIS A 1 95 ? -7.659 7.563 10.812 1.00 92.81 95 HIS A CA 1
ATOM 734 C C . HIS A 1 95 ? -8.974 7.230 10.094 1.00 92.81 95 HIS A C 1
ATOM 736 O O . HIS A 1 95 ? -9.962 6.868 10.737 1.00 92.81 95 HIS A O 1
ATOM 742 N N . GLN A 1 96 ? -9.005 7.323 8.760 1.00 90.69 96 GLN A N 1
ATOM 743 C CA . GLN A 1 96 ? -10.176 6.921 7.975 1.00 90.69 96 GLN A CA 1
ATOM 744 C C . GLN A 1 96 ? -10.461 5.424 8.116 1.00 90.69 96 GLN A C 1
ATOM 746 O O . GLN A 1 96 ? -11.618 5.048 8.304 1.00 90.69 96 GLN A O 1
ATOM 751 N N . VAL A 1 97 ? -9.423 4.585 8.089 1.00 90.81 97 VAL A N 1
ATOM 752 C CA . VAL A 1 97 ? -9.549 3.138 8.279 1.00 90.81 97 VAL A CA 1
ATOM 753 C C . VAL A 1 97 ? -10.060 2.818 9.680 1.00 90.81 97 VAL A C 1
ATOM 755 O O . VAL A 1 97 ? -11.023 2.070 9.802 1.00 90.81 97 VAL A O 1
ATOM 758 N N . GLN A 1 98 ? -9.518 3.427 10.737 1.00 93.69 98 GLN A N 1
ATOM 759 C CA . GLN A 1 98 ? -10.032 3.226 12.095 1.00 93.69 98 GLN A CA 1
ATOM 760 C C . GLN A 1 98 ? -11.502 3.641 12.212 1.00 93.69 98 GLN A C 1
ATOM 762 O O . GLN A 1 98 ? -12.302 2.908 12.794 1.00 93.69 98 GLN A O 1
ATOM 767 N N . LYS A 1 99 ? -11.881 4.792 11.644 1.00 91.12 99 LYS A N 1
ATOM 768 C CA . LYS A 1 99 ? -13.277 5.249 11.640 1.00 91.12 99 LYS A CA 1
ATOM 769 C C . LYS A 1 99 ? -14.187 4.255 10.915 1.00 91.12 99 LYS A C 1
ATOM 771 O O . LYS A 1 99 ? -15.267 3.948 11.418 1.00 91.12 99 LYS A O 1
ATOM 776 N N . PHE A 1 100 ? -13.745 3.745 9.766 1.00 90.19 100 PHE A N 1
ATOM 777 C CA . PHE A 1 100 ? -14.460 2.726 9.005 1.00 90.19 100 PHE A CA 1
ATOM 778 C C . PHE A 1 100 ? -14.608 1.428 9.808 1.00 90.19 100 PHE A C 1
ATOM 780 O O . PHE A 1 100 ? -15.731 0.991 10.042 1.00 90.19 100 PHE A O 1
ATOM 787 N N . LEU A 1 101 ? -13.508 0.857 10.306 1.00 89.75 101 LEU A N 1
ATOM 788 C CA . LEU A 1 101 ? -13.520 -0.384 11.085 1.00 89.75 101 LEU A CA 1
ATOM 789 C C . LEU A 1 101 ? -14.358 -0.241 12.362 1.00 89.75 101 LEU A C 1
ATOM 791 O O . LEU A 1 101 ? -15.130 -1.137 12.693 1.00 89.75 101 LEU A O 1
ATOM 795 N N . SER A 1 102 ? -14.288 0.906 13.043 1.00 90.06 102 SER A N 1
ATOM 796 C CA . SER A 1 102 ? -15.136 1.197 14.204 1.00 90.06 102 SER A CA 1
ATOM 797 C C . SER A 1 102 ? -16.623 1.196 13.848 1.00 90.06 102 SER A C 1
ATOM 799 O O . SER A 1 102 ? -17.422 0.585 14.558 1.00 90.06 102 SER A O 1
ATOM 801 N N . GLY A 1 103 ? -17.006 1.857 12.754 1.00 87.75 103 GLY A N 1
ATOM 802 C CA . GLY A 1 103 ? -18.402 1.958 12.325 1.00 87.75 103 GLY A CA 1
ATOM 803 C C . GLY A 1 103 ? -18.956 0.702 11.653 1.00 87.75 103 GLY A C 1
ATOM 804 O O . GLY A 1 103 ? -20.168 0.518 11.658 1.00 87.75 103 GLY A O 1
ATOM 805 N N . PHE A 1 104 ? -18.094 -0.142 11.086 1.00 85.19 104 PHE A N 1
ATOM 806 C CA . PHE A 1 104 ? -18.495 -1.298 10.287 1.00 85.19 104 PHE A CA 1
ATOM 807 C C . PHE A 1 104 ? -18.199 -2.624 10.996 1.00 85.19 104 PHE A C 1
ATOM 809 O O . PHE A 1 104 ? -19.120 -3.365 11.327 1.00 85.19 104 PHE A O 1
ATOM 816 N N . CYS A 1 105 ? -16.930 -2.902 11.305 1.00 84.19 105 CYS A N 1
ATOM 817 C CA . CYS A 1 105 ? -16.494 -4.169 11.905 1.00 84.19 105 CYS A CA 1
ATOM 818 C C . CYS A 1 105 ? -16.767 -4.249 13.412 1.00 84.19 105 CYS A C 1
ATOM 820 O O . CYS A 1 105 ? -16.998 -5.334 13.945 1.00 84.19 105 CYS A O 1
ATOM 822 N N . PHE A 1 106 ? -16.727 -3.113 14.113 1.00 86.00 106 PHE A N 1
ATOM 823 C CA . PHE A 1 106 ? -16.861 -3.068 15.570 1.00 86.00 106 PHE A CA 1
ATOM 824 C C . PHE A 1 106 ? -18.178 -2.468 16.049 1.00 86.00 106 PHE A C 1
ATOM 826 O O . PHE A 1 106 ? -18.341 -2.270 17.250 1.00 86.00 106 PHE A O 1
ATOM 833 N N . TYR A 1 107 ? -19.128 -2.192 15.154 1.00 87.19 107 TYR A N 1
ATOM 834 C CA . TYR A 1 107 ? -20.398 -1.572 15.519 1.00 87.19 107 TYR A CA 1
ATOM 835 C C . TYR A 1 107 ? -21.109 -2.348 16.636 1.00 87.19 107 TYR A C 1
ATOM 837 O O . TYR A 1 107 ? -21.273 -3.563 16.561 1.00 87.19 107 TYR A O 1
ATOM 845 N N . LYS A 1 108 ? -21.527 -1.631 17.689 1.00 84.38 108 LYS A N 1
ATOM 846 C CA . LYS A 1 108 ? -22.128 -2.184 18.923 1.00 84.38 108 LYS A CA 1
ATOM 847 C C . LYS A 1 108 ? -21.236 -3.146 19.729 1.00 84.38 108 LYS A C 1
ATOM 849 O O . LYS A 1 108 ? -21.717 -3.729 20.697 1.00 84.38 108 LYS A O 1
ATOM 854 N N . LEU A 1 109 ? -19.951 -3.274 19.402 1.00 84.38 109 LEU A N 1
ATOM 855 C CA . LEU A 1 109 ? -18.964 -3.973 20.228 1.00 84.38 109 LEU A CA 1
ATOM 856 C C . LEU A 1 109 ? -18.260 -2.995 21.179 1.00 84.38 109 LEU A C 1
ATOM 858 O O . LEU A 1 109 ? -18.245 -1.784 20.947 1.00 84.38 109 LEU A O 1
ATOM 862 N N . GLY A 1 110 ? -17.637 -3.519 22.241 1.00 83.75 110 GLY A N 1
ATOM 863 C CA . GLY A 1 110 ? -16.940 -2.705 23.250 1.00 83.75 110 GLY A CA 1
ATOM 864 C C . GLY A 1 110 ? -15.869 -1.777 22.660 1.00 83.75 110 GLY A C 1
ATOM 865 O O . GLY A 1 110 ? -15.722 -0.641 23.110 1.00 83.75 110 GLY A O 1
ATOM 866 N N . HIS A 1 111 ? -15.198 -2.215 21.591 1.00 87.44 111 HIS A N 1
ATOM 867 C CA . HIS A 1 111 ? -14.155 -1.442 20.911 1.00 87.44 111 HIS A CA 1
ATOM 868 C C . HIS A 1 111 ? -14.676 -0.241 20.108 1.00 87.44 111 HIS A C 1
ATOM 870 O O . HIS A 1 111 ? -13.912 0.684 19.844 1.00 87.44 111 HIS A O 1
ATOM 876 N N . HIS A 1 112 ? -15.963 -0.198 19.738 1.00 89.81 112 HIS A N 1
ATOM 877 C CA . HIS A 1 112 ? -16.526 0.916 18.964 1.00 89.81 112 HIS A CA 1
ATOM 878 C C . HIS A 1 112 ? -16.285 2.262 19.653 1.00 89.81 112 HIS A C 1
ATOM 880 O O . HIS A 1 112 ? -15.713 3.188 19.080 1.00 89.81 112 HIS A O 1
ATOM 886 N N . GLN A 1 113 ? -16.691 2.350 20.922 1.00 89.25 113 GLN A N 1
ATOM 887 C CA . GLN A 1 113 ? -16.611 3.583 21.698 1.00 89.25 113 GLN A CA 1
ATOM 888 C C . GLN A 1 113 ? -15.170 3.944 22.060 1.00 89.25 113 GLN A C 1
ATOM 890 O O . GLN A 1 113 ? -14.840 5.126 22.088 1.00 89.25 113 GLN A O 1
ATOM 895 N N . SER A 1 114 ? -14.300 2.961 22.322 1.00 91.06 114 SER A N 1
ATOM 896 C CA . SER A 1 114 ? -12.890 3.242 22.618 1.00 91.06 114 SER A CA 1
ATOM 897 C C . SER A 1 114 ? -12.171 3.811 21.395 1.00 91.06 114 SER A C 1
ATOM 899 O O . SER A 1 114 ? -11.509 4.835 21.510 1.00 91.06 114 SER A O 1
ATOM 901 N N . LEU A 1 115 ? -12.382 3.223 20.213 1.00 92.62 115 LEU A N 1
ATOM 902 C CA . LEU A 1 115 ? -11.774 3.689 18.963 1.00 92.62 115 LEU A CA 1
ATOM 903 C C . LEU A 1 115 ? -12.313 5.050 18.499 1.00 92.62 115 LEU A C 1
ATOM 905 O O . LEU A 1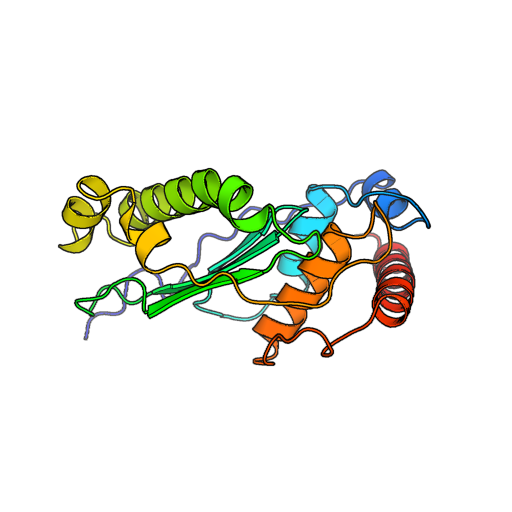 115 ? -11.618 5.775 17.796 1.00 92.62 115 LEU A O 1
ATOM 909 N N . LEU A 1 116 ? -13.546 5.419 18.861 1.00 90.88 116 LEU A N 1
ATOM 910 C CA . LEU A 1 116 ? -14.061 6.768 18.592 1.00 90.88 116 LEU A CA 1
ATOM 911 C C . LEU A 1 116 ? -13.493 7.821 19.553 1.00 90.88 116 LEU A C 1
ATOM 913 O O . LEU A 1 116 ? -13.377 8.983 19.172 1.00 90.88 116 LEU A O 1
ATOM 917 N N . LYS A 1 117 ? -13.161 7.429 20.790 1.00 94.69 117 LYS A N 1
ATOM 918 C CA . LYS A 1 117 ? -12.583 8.322 21.805 1.00 94.69 117 LYS A CA 1
ATOM 919 C C . LYS A 1 117 ? -11.087 8.555 21.614 1.00 94.69 117 LYS A C 1
ATOM 921 O O . LYS A 1 117 ? -10.621 9.639 21.945 1.00 94.69 117 LYS A O 1
ATOM 926 N N . ASP A 1 118 ? -10.364 7.567 21.092 1.00 95.75 118 ASP A N 1
ATOM 927 C CA . ASP A 1 118 ? -8.939 7.670 20.769 1.00 95.75 118 ASP A CA 1
ATOM 928 C C . ASP A 1 118 ? -8.710 7.513 19.254 1.00 95.75 118 ASP A C 1
ATOM 930 O O . ASP A 1 118 ? -8.403 6.412 18.787 1.00 95.75 118 ASP A O 1
ATOM 934 N N . PRO A 1 119 ? -8.882 8.587 18.457 1.00 92.00 119 PRO A N 1
ATOM 935 C CA . PRO A 1 119 ? -8.698 8.543 17.005 1.00 92.00 119 PRO A CA 1
ATOM 936 C C . PRO A 1 119 ? -7.257 8.227 16.574 1.00 92.00 119 PRO A C 1
ATOM 938 O O . PRO A 1 119 ? -7.061 7.779 15.444 1.00 92.00 119 PRO A O 1
ATOM 941 N N . ASP A 1 120 ? -6.274 8.424 17.459 1.00 95.62 120 ASP A N 1
ATOM 942 C CA . ASP A 1 120 ? -4.854 8.199 17.180 1.00 95.62 120 ASP A CA 1
ATOM 943 C C . ASP A 1 120 ? -4.407 6.766 17.517 1.00 95.62 120 ASP A C 1
ATOM 945 O O . ASP A 1 120 ? -3.266 6.400 17.235 1.00 95.62 120 ASP A O 1
ATOM 949 N N . TYR A 1 121 ? -5.275 5.927 18.090 1.00 95.81 121 TYR A N 1
ATOM 950 C CA . TYR A 1 121 ? -4.916 4.574 18.523 1.00 95.81 121 TYR A CA 1
ATOM 951 C C . TYR A 1 121 ? -4.255 3.738 17.413 1.00 95.81 121 TYR A C 1
ATOM 953 O O . TYR A 1 121 ? -3.175 3.183 17.614 1.00 95.81 121 TYR A O 1
ATOM 961 N N . ILE A 1 122 ? -4.830 3.714 16.204 1.00 95.38 122 ILE A N 1
ATOM 962 C CA . ILE A 1 122 ? -4.244 3.019 15.046 1.00 95.38 122 ILE A CA 1
ATOM 963 C C . ILE A 1 122 ? -2.849 3.550 14.678 1.00 95.38 122 ILE A C 1
ATOM 965 O O . ILE A 1 122 ? -1.996 2.784 14.243 1.00 95.38 122 ILE A O 1
ATOM 969 N N . MET A 1 123 ? -2.589 4.848 14.869 1.00 94.94 123 MET A N 1
ATOM 970 C CA . MET A 1 123 ? -1.278 5.455 14.621 1.00 94.94 123 MET A CA 1
ATOM 971 C C . MET A 1 123 ? -0.257 5.073 15.691 1.00 94.94 123 MET A C 1
ATOM 973 O O . MET A 1 123 ? 0.928 4.969 15.382 1.00 94.94 123 MET A O 1
ATOM 977 N N . GLN A 1 124 ? -0.699 4.889 16.938 1.00 95.06 124 GLN A N 1
ATOM 978 C CA . GLN A 1 124 ? 0.159 4.481 18.053 1.00 95.06 124 GLN A CA 1
ATOM 979 C C . GLN A 1 124 ? 0.665 3.043 17.882 1.00 95.06 124 GLN A C 1
ATOM 981 O O . GLN A 1 124 ? 1.798 2.753 18.256 1.00 95.06 124 GLN A O 1
ATOM 986 N N . VAL A 1 125 ? -0.155 2.165 17.295 1.00 95.38 125 VAL A N 1
ATOM 987 C CA . VAL A 1 125 ? 0.195 0.758 17.029 1.00 95.38 125 VAL A CA 1
ATOM 988 C C . VAL A 1 125 ? 0.814 0.530 15.644 1.00 95.38 125 VAL A C 1
ATOM 990 O O . VAL A 1 125 ? 1.277 -0.571 15.362 1.00 95.38 125 VAL A O 1
ATOM 993 N N . ALA A 1 126 ? 0.805 1.540 14.768 1.00 95.50 126 ALA A N 1
ATOM 994 C CA . ALA A 1 126 ? 1.327 1.413 13.413 1.00 95.50 126 ALA A CA 1
ATOM 995 C C . ALA A 1 126 ? 2.857 1.308 13.381 1.00 95.50 126 ALA A C 1
ATOM 997 O O . ALA A 1 126 ? 3.576 2.177 13.880 1.00 95.50 126 ALA A O 1
ATOM 998 N N . GLU A 1 127 ? 3.355 0.292 12.682 1.00 95.00 127 GLU A N 1
ATOM 999 C CA . GLU A 1 127 ? 4.766 0.118 12.370 1.00 95.00 127 GLU A CA 1
ATOM 1000 C C . GLU A 1 127 ? 5.072 0.590 10.945 1.00 95.00 127 GLU A C 1
ATOM 1002 O O . GLU A 1 127 ? 4.522 0.100 9.957 1.00 95.00 127 GLU A O 1
ATOM 1007 N N . PHE A 1 128 ? 6.006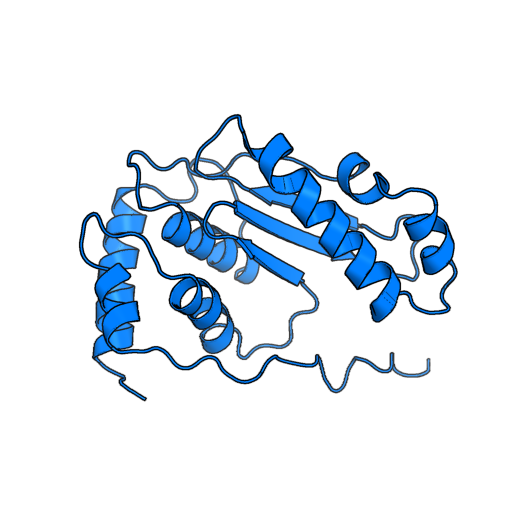 1.532 10.824 1.00 93.12 128 PHE A N 1
ATOM 1008 C CA . PHE A 1 128 ? 6.514 2.002 9.535 1.00 93.12 128 PHE A CA 1
ATOM 1009 C C . PHE A 1 128 ? 7.682 1.119 9.112 1.00 93.12 128 PHE A C 1
ATOM 1011 O O . PHE A 1 128 ? 8.815 1.304 9.561 1.00 93.12 128 PHE A O 1
ATOM 1018 N N . ARG A 1 129 ? 7.386 0.124 8.279 1.00 93.56 129 ARG A N 1
ATOM 1019 C CA . ARG A 1 129 ? 8.329 -0.924 7.890 1.00 93.56 129 ARG A CA 1
ATOM 1020 C C . ARG A 1 129 ? 9.134 -0.475 6.673 1.00 93.56 129 ARG A C 1
ATOM 1022 O O . ARG A 1 129 ? 8.637 0.226 5.791 1.00 93.56 129 ARG A O 1
ATOM 1029 N N . GLN A 1 130 ? 10.391 -0.900 6.611 1.00 92.75 130 GLN A N 1
ATOM 1030 C CA . GLN A 1 130 ? 11.191 -0.713 5.405 1.00 92.75 130 GLN A CA 1
ATOM 1031 C C . GLN A 1 130 ? 10.740 -1.699 4.321 1.00 92.75 130 GLN A C 1
ATOM 1033 O O . GLN A 1 130 ? 10.410 -2.848 4.605 1.00 92.75 130 GLN A O 1
ATOM 1038 N N . CYS A 1 131 ? 10.757 -1.254 3.071 1.00 94.38 131 CYS A N 1
ATOM 1039 C CA . CYS A 1 131 ? 10.472 -2.071 1.896 1.00 94.38 131 CYS A CA 1
ATOM 1040 C C . CYS A 1 131 ? 11.418 -1.661 0.760 1.00 94.38 131 CYS A C 1
ATOM 1042 O O . CYS A 1 131 ? 12.169 -0.691 0.929 1.00 94.38 131 CYS A O 1
ATOM 1044 N N . PRO A 1 132 ? 11.441 -2.387 -0.369 1.00 95.25 132 PRO A N 1
ATOM 1045 C CA . PRO A 1 132 ? 12.193 -1.947 -1.533 1.00 95.25 132 PRO A CA 1
ATOM 1046 C C . PRO A 1 132 ? 11.803 -0.522 -1.939 1.00 95.25 132 PRO A C 1
ATOM 1048 O O . PRO A 1 132 ? 10.624 -0.173 -1.998 1.00 95.25 132 PRO A O 1
ATOM 1051 N N . VAL A 1 133 ? 12.812 0.304 -2.201 1.00 93.69 133 VAL A N 1
ATOM 1052 C CA . VAL A 1 133 ? 12.650 1.716 -2.562 1.00 93.69 133 VAL A CA 1
ATOM 1053 C C . VAL A 1 133 ? 12.775 1.842 -4.074 1.00 93.69 133 VAL A C 1
ATOM 1055 O O . VAL A 1 133 ? 13.694 1.280 -4.673 1.00 93.69 133 VAL A O 1
ATOM 1058 N N . GLN A 1 134 ? 11.853 2.574 -4.690 1.00 93.81 134 GLN A N 1
ATOM 1059 C CA . GLN A 1 134 ? 11.917 2.838 -6.125 1.00 93.81 134 GLN A CA 1
ATOM 1060 C C . GLN A 1 134 ? 13.083 3.772 -6.453 1.00 93.81 134 GLN A C 1
ATOM 1062 O O . GLN A 1 134 ? 13.404 4.678 -5.683 1.00 93.81 134 GLN A O 1
ATOM 1067 N N . THR A 1 135 ? 13.697 3.591 -7.620 1.00 95.00 135 THR A N 1
ATOM 1068 C CA . THR A 1 135 ? 14.798 4.459 -8.076 1.00 95.00 135 THR A CA 1
ATOM 1069 C C . THR A 1 135 ? 14.349 5.491 -9.112 1.00 95.00 135 THR A C 1
ATOM 1071 O O . THR A 1 135 ? 15.161 6.287 -9.582 1.00 95.00 135 THR A O 1
ATOM 1074 N N . ASN A 1 136 ? 13.056 5.513 -9.450 1.00 94.25 136 ASN A N 1
ATOM 1075 C CA . ASN A 1 136 ? 12.443 6.461 -10.381 1.00 94.25 136 ASN A CA 1
ATOM 1076 C C . ASN A 1 136 ? 11.242 7.200 -9.760 1.00 94.25 136 ASN A C 1
ATOM 1078 O O . ASN A 1 136 ? 10.941 7.044 -8.580 1.00 94.25 136 ASN A O 1
ATOM 1082 N N . GLY A 1 137 ? 10.569 8.045 -10.544 1.00 93.12 137 GLY A N 1
ATOM 1083 C CA . GLY A 1 137 ? 9.470 8.898 -10.076 1.00 93.12 137 GLY A CA 1
ATOM 1084 C C . GLY A 1 137 ? 8.051 8.380 -10.337 1.00 93.12 137 GLY A C 1
ATOM 1085 O O . GLY A 1 137 ? 7.113 9.077 -9.970 1.00 93.12 137 GLY A O 1
ATOM 1086 N N . TYR A 1 138 ? 7.870 7.218 -10.973 1.00 93.56 138 TYR A N 1
ATOM 1087 C CA . TYR A 1 138 ? 6.572 6.806 -11.538 1.00 93.56 138 TYR A CA 1
ATOM 1088 C C . TYR A 1 138 ? 6.123 5.385 -11.146 1.00 93.56 138 TYR A C 1
ATOM 1090 O O . TYR A 1 138 ? 4.951 5.057 -11.310 1.00 93.56 138 TYR A O 1
ATOM 1098 N N . ASP A 1 139 ? 6.994 4.560 -10.552 1.00 95.19 139 ASP A N 1
ATOM 1099 C CA . ASP A 1 139 ? 6.682 3.154 -10.235 1.00 95.19 139 ASP A CA 1
ATOM 1100 C C . ASP A 1 139 ? 6.078 2.892 -8.852 1.00 95.19 139 ASP A C 1
ATOM 1102 O O . ASP A 1 139 ? 5.882 1.737 -8.478 1.00 95.19 139 ASP A O 1
ATOM 1106 N N . CYS A 1 140 ? 5.727 3.928 -8.091 1.00 92.81 140 CYS A N 1
ATOM 1107 C CA . CYS A 1 140 ? 5.154 3.764 -6.748 1.00 92.81 140 CYS A CA 1
ATOM 1108 C C . CYS A 1 140 ? 3.958 2.798 -6.706 1.00 92.81 140 CYS A C 1
ATOM 1110 O O . CYS A 1 140 ? 3.900 1.933 -5.831 1.00 92.81 140 CYS A O 1
ATOM 1112 N N . GLY A 1 141 ? 3.072 2.861 -7.706 1.00 93.06 141 GLY A N 1
ATOM 1113 C CA . GLY A 1 141 ? 1.942 1.942 -7.820 1.00 93.06 141 GLY A CA 1
ATOM 1114 C C . GLY A 1 141 ? 2.367 0.488 -8.050 1.00 93.06 141 GLY A C 1
ATOM 1115 O O . GLY A 1 141 ? 1.787 -0.417 -7.458 1.00 93.06 141 GLY A O 1
ATOM 1116 N N . LEU A 1 142 ? 3.410 0.242 -8.850 1.00 95.19 142 LEU A N 1
ATOM 1117 C CA . LEU A 1 142 ? 3.915 -1.113 -9.096 1.00 95.19 142 LEU A CA 1
ATOM 1118 C C . LEU A 1 142 ? 4.646 -1.684 -7.881 1.00 95.19 142 LEU A C 1
ATOM 1120 O O . LEU A 1 142 ? 4.471 -2.858 -7.566 1.00 95.19 142 LEU A O 1
ATOM 1124 N N . PHE A 1 143 ? 5.420 -0.860 -7.171 1.00 95.56 143 PHE A N 1
ATOM 1125 C CA . PHE A 1 143 ? 6.023 -1.259 -5.901 1.00 95.56 143 PHE A CA 1
ATOM 1126 C C . PHE A 1 143 ? 4.945 -1.611 -4.871 1.00 95.56 143 PHE A C 1
ATOM 1128 O O . PHE A 1 143 ? 5.061 -2.633 -4.195 1.00 95.56 143 PHE A O 1
ATOM 1135 N N . ALA A 1 144 ? 3.873 -0.818 -4.783 1.00 93.38 144 ALA A N 1
ATOM 1136 C CA . ALA A 1 144 ? 2.746 -1.113 -3.904 1.00 93.38 144 ALA A CA 1
ATOM 1137 C C . ALA A 1 144 ? 2.066 -2.445 -4.271 1.00 93.38 144 ALA A C 1
ATOM 1139 O O . ALA A 1 144 ? 1.843 -3.280 -3.394 1.00 93.38 144 ALA A O 1
ATOM 1140 N N . LEU A 1 145 ? 1.811 -2.694 -5.560 1.00 93.19 145 LEU A N 1
ATOM 1141 C CA . LEU A 1 145 ? 1.272 -3.974 -6.034 1.00 93.19 145 LEU A CA 1
ATOM 1142 C C . LEU A 1 145 ? 2.199 -5.153 -5.705 1.00 93.19 145 LEU A C 1
ATOM 1144 O O . LEU A 1 145 ? 1.726 -6.193 -5.252 1.00 93.19 145 LEU A O 1
ATOM 1148 N N . ALA A 1 146 ? 3.513 -4.993 -5.871 1.00 94.25 146 ALA A N 1
ATOM 1149 C CA . ALA A 1 146 ? 4.484 -6.028 -5.533 1.00 94.25 146 ALA A CA 1
ATOM 1150 C C . ALA A 1 146 ? 4.520 -6.323 -4.025 1.00 94.25 146 ALA A C 1
ATOM 1152 O O . ALA A 1 146 ? 4.592 -7.492 -3.641 1.00 94.25 146 ALA A O 1
ATOM 1153 N N . VAL A 1 147 ? 4.428 -5.299 -3.166 1.00 93.94 147 VAL A N 1
ATOM 1154 C CA . VAL A 1 147 ? 4.293 -5.482 -1.710 1.00 93.94 147 VAL A CA 1
ATOM 1155 C C . VAL A 1 147 ? 3.021 -6.257 -1.386 1.00 93.94 147 VAL A C 1
ATOM 1157 O O . VAL A 1 147 ? 3.091 -7.242 -0.657 1.00 93.94 147 VAL A O 1
ATOM 1160 N N . VAL A 1 148 ? 1.877 -5.870 -1.960 1.00 91.31 148 VAL A N 1
ATOM 1161 C CA . VAL A 1 148 ? 0.615 -6.597 -1.755 1.00 91.31 148 VAL A CA 1
ATOM 1162 C C . VAL A 1 148 ? 0.745 -8.049 -2.190 1.00 91.31 148 VAL A C 1
ATOM 1164 O O . VAL A 1 148 ? 0.413 -8.936 -1.416 1.00 91.31 148 VAL A O 1
ATOM 1167 N N . TRP A 1 149 ? 1.314 -8.317 -3.364 1.00 89.94 149 TRP A N 1
ATOM 1168 C CA . TRP A 1 149 ? 1.532 -9.685 -3.832 1.00 89.94 149 TRP A CA 1
ATOM 1169 C C . TRP A 1 149 ? 2.350 -10.531 -2.846 1.00 89.94 149 TRP A C 1
ATOM 1171 O O . TRP A 1 149 ? 2.017 -11.685 -2.582 1.00 89.94 149 TRP A O 1
ATOM 1181 N N . HIS A 1 150 ? 3.411 -9.962 -2.272 1.00 92.12 150 HIS A N 1
ATOM 1182 C CA . HIS A 1 150 ? 4.233 -10.657 -1.283 1.00 92.12 150 HIS A CA 1
ATOM 1183 C C . HIS A 1 150 ? 3.473 -10.924 0.018 1.00 92.12 150 HIS A C 1
ATOM 1185 O O . HIS A 1 150 ? 3.527 -12.050 0.507 1.00 92.12 150 HIS A O 1
ATOM 1191 N N . LEU A 1 151 ? 2.725 -9.941 0.528 1.00 90.12 151 LEU A N 1
ATOM 1192 C CA . LEU A 1 151 ? 1.888 -10.109 1.721 1.00 90.12 151 LEU A CA 1
ATOM 1193 C C . LEU A 1 151 ? 0.862 -11.235 1.535 1.00 90.12 151 LEU A C 1
ATOM 1195 O O . LEU A 1 151 ? 0.670 -12.046 2.431 1.00 90.12 151 LEU A O 1
ATOM 1199 N N . LEU A 1 152 ? 0.262 -11.330 0.348 1.00 84.69 152 LEU A N 1
ATOM 1200 C CA . LEU A 1 152 ? -0.717 -12.368 0.007 1.00 84.69 152 LEU A CA 1
ATOM 1201 C C . LEU A 1 152 ? -0.115 -13.765 -0.138 1.00 84.69 152 LEU A C 1
ATOM 1203 O O . LEU A 1 152 ? -0.816 -14.761 -0.001 1.00 84.69 152 LEU A O 1
ATOM 1207 N N . CYS A 1 153 ? 1.178 -13.840 -0.438 1.00 86.12 153 CYS A N 1
ATOM 1208 C CA . CYS A 1 153 ? 1.937 -15.084 -0.468 1.00 86.12 153 CYS A CA 1
ATOM 1209 C C . CYS A 1 153 ? 2.573 -15.421 0.892 1.00 86.12 153 CYS A C 1
ATOM 1211 O O . CYS A 1 153 ? 3.476 -16.257 0.923 1.00 86.12 153 CYS A O 1
ATOM 1213 N N . ASP A 1 154 ? 2.172 -14.739 1.973 1.00 87.50 154 ASP A N 1
ATOM 1214 C CA . ASP A 1 154 ? 2.770 -14.844 3.311 1.00 87.50 154 ASP A CA 1
ATOM 1215 C C . ASP A 1 154 ? 4.306 -14.692 3.293 1.00 87.50 154 ASP A C 1
ATOM 1217 O O . ASP A 1 154 ? 5.038 -15.369 4.017 1.00 87.50 154 ASP A O 1
ATOM 1221 N N . LYS A 1 155 ? 4.819 -13.804 2.430 1.00 90.88 155 LYS A N 1
ATOM 1222 C CA . LYS A 1 155 ? 6.248 -13.482 2.345 1.00 90.88 155 LYS A CA 1
ATOM 1223 C C . LYS A 1 155 ? 6.566 -12.222 3.135 1.00 90.88 155 LYS A C 1
ATOM 1225 O O . LYS A 1 155 ? 5.912 -11.191 2.973 1.00 90.88 155 LYS A O 1
ATOM 1230 N N . ASP A 1 156 ? 7.643 -12.287 3.909 1.00 92.81 156 ASP A N 1
ATOM 1231 C CA . ASP A 1 156 ? 8.176 -11.125 4.611 1.00 92.81 156 ASP A CA 1
ATOM 1232 C C . ASP A 1 156 ? 8.643 -10.039 3.634 1.00 92.81 156 ASP A C 1
ATOM 1234 O O . ASP A 1 156 ? 9.306 -10.301 2.627 1.00 92.81 156 ASP A O 1
ATOM 1238 N N . ILE A 1 157 ? 8.325 -8.789 3.969 1.00 94.81 157 ILE A N 1
ATOM 1239 C CA . ILE A 1 157 ? 8.755 -7.612 3.216 1.00 94.81 157 ILE A CA 1
ATOM 1240 C C . ILE A 1 157 ? 10.008 -7.034 3.867 1.00 94.81 157 ILE A C 1
ATOM 1242 O O . ILE A 1 157 ? 9.990 -6.626 5.028 1.00 94.81 157 ILE A O 1
ATOM 1246 N N . HIS A 1 158 ? 11.088 -6.947 3.096 1.00 94.75 158 HIS A N 1
ATOM 1247 C CA . HIS A 1 158 ? 12.327 -6.276 3.483 1.00 94.75 158 HIS A CA 1
ATOM 1248 C C . HIS A 1 158 ? 12.970 -5.598 2.258 1.00 94.75 158 HIS A C 1
ATOM 1250 O O . HIS A 1 158 ? 12.623 -5.939 1.127 1.00 94.75 158 HIS A O 1
ATOM 1256 N N . PRO A 1 159 ? 13.917 -4.653 2.426 1.00 95.94 159 PRO A N 1
ATOM 1257 C CA . PRO A 1 159 ? 14.446 -3.823 1.330 1.00 95.94 159 PRO A CA 1
ATOM 1258 C C . PRO A 1 159 ? 15.035 -4.546 0.110 1.00 95.94 159 PRO A C 1
ATOM 1260 O O . PRO A 1 159 ? 15.196 -3.928 -0.936 1.00 95.94 159 PRO A O 1
ATOM 1263 N N . SER A 1 160 ? 15.368 -5.830 0.233 1.00 95.56 160 SER A N 1
ATOM 1264 C CA . SER A 1 160 ? 15.989 -6.646 -0.818 1.00 95.56 160 SER A CA 1
ATOM 1265 C C . SER A 1 160 ? 15.069 -7.715 -1.414 1.00 95.56 160 SER A C 1
ATOM 1267 O O . SER A 1 160 ? 15.533 -8.518 -2.220 1.00 95.56 160 SER A O 1
ATOM 1269 N N . VAL A 1 161 ? 13.787 -7.758 -1.029 1.00 96.81 161 VAL A N 1
ATOM 1270 C CA . VAL A 1 161 ? 12.858 -8.812 -1.478 1.00 96.81 161 VAL A CA 1
ATOM 1271 C C . VAL A 1 161 ? 12.548 -8.723 -2.980 1.00 96.81 161 VAL A C 1
ATOM 1273 O O . VAL A 1 161 ? 12.364 -9.744 -3.640 1.00 96.81 161 VAL A O 1
ATOM 1276 N N . PHE A 1 162 ? 12.578 -7.515 -3.546 1.00 96.88 162 PHE A N 1
ATOM 1277 C CA . PHE A 1 162 ? 12.607 -7.291 -4.989 1.00 96.88 162 PHE A CA 1
ATOM 1278 C C . PHE A 1 162 ? 13.353 -5.998 -5.336 1.00 96.88 162 PHE A C 1
ATOM 1280 O O . PHE A 1 162 ? 13.645 -5.169 -4.476 1.00 96.88 162 PHE A O 1
ATOM 1287 N N . THR A 1 163 ? 13.674 -5.837 -6.614 1.00 96.88 163 THR A N 1
ATOM 1288 C CA . THR A 1 163 ? 14.482 -4.748 -7.174 1.00 96.88 163 THR A CA 1
ATOM 1289 C C . THR A 1 163 ? 13.708 -3.972 -8.236 1.00 96.88 163 THR A C 1
ATOM 1291 O O . THR A 1 163 ? 12.712 -4.459 -8.768 1.00 96.88 163 THR A O 1
ATOM 1294 N N . GLN A 1 164 ? 14.212 -2.793 -8.614 1.00 96.94 164 GLN A N 1
ATOM 1295 C CA . GLN A 1 164 ? 13.665 -2.010 -9.727 1.00 96.94 164 GLN A CA 1
ATOM 1296 C C . GLN A 1 164 ? 13.578 -2.830 -11.029 1.00 96.94 164 GLN A C 1
ATOM 1298 O O . GLN A 1 164 ? 12.537 -2.840 -11.668 1.00 96.94 164 GLN A O 1
ATOM 1303 N N . ALA A 1 165 ? 14.611 -3.605 -11.375 1.00 97.44 165 ALA A N 1
ATOM 1304 C CA . ALA A 1 165 ? 14.607 -4.420 -12.596 1.00 97.44 165 ALA A CA 1
ATOM 1305 C C . ALA A 1 165 ? 13.497 -5.493 -12.602 1.00 97.44 165 ALA A C 1
ATOM 1307 O O . ALA A 1 165 ? 12.911 -5.808 -13.641 1.00 97.44 165 ALA A O 1
ATOM 1308 N N . GLN A 1 166 ? 13.179 -6.056 -11.432 1.00 97.69 166 GLN A N 1
ATOM 1309 C CA . GLN A 1 166 ? 12.054 -6.984 -11.290 1.00 97.69 166 GLN A CA 1
ATOM 1310 C C . GLN A 1 166 ? 10.709 -6.262 -11.406 1.00 97.69 166 GLN A C 1
ATOM 1312 O O . GLN A 1 166 ? 9.775 -6.834 -11.959 1.00 97.69 166 GLN A O 1
ATOM 1317 N N . ILE A 1 167 ? 10.615 -5.010 -10.949 1.00 97.44 167 ILE A N 1
ATOM 1318 C CA . ILE A 1 167 ? 9.434 -4.161 -11.149 1.00 97.44 167 ILE A CA 1
ATOM 1319 C C . ILE A 1 167 ? 9.248 -3.799 -12.626 1.00 97.44 167 ILE A C 1
ATOM 1321 O O . ILE A 1 167 ? 8.131 -3.889 -13.129 1.00 97.44 167 ILE A O 1
ATOM 1325 N N . ASP A 1 168 ? 10.324 -3.501 -13.350 1.00 96.94 168 ASP A N 1
ATOM 1326 C CA . ASP A 1 168 ? 10.271 -3.254 -14.795 1.00 96.94 168 ASP A CA 1
ATOM 1327 C C . ASP A 1 168 ? 9.780 -4.506 -15.544 1.00 96.94 168 ASP A C 1
ATOM 1329 O O . ASP A 1 168 ? 8.923 -4.435 -16.427 1.00 96.94 168 ASP A O 1
ATOM 1333 N N . THR A 1 169 ? 10.259 -5.685 -15.134 1.00 97.19 169 THR A N 1
ATOM 1334 C CA . THR A 1 169 ? 9.787 -6.974 -15.667 1.00 97.19 169 THR A CA 1
ATOM 1335 C C . THR A 1 169 ? 8.311 -7.206 -15.332 1.00 97.19 169 THR A C 1
ATOM 1337 O O . THR A 1 169 ? 7.533 -7.618 -16.195 1.00 97.19 169 THR A O 1
ATOM 1340 N N . PHE A 1 170 ? 7.905 -6.908 -14.094 1.00 95.44 170 PHE A N 1
ATOM 1341 C CA . PHE A 1 170 ? 6.521 -7.018 -13.640 1.00 95.44 170 PHE A CA 1
ATOM 1342 C C . PHE A 1 170 ? 5.585 -6.100 -14.436 1.00 95.44 170 PHE A C 1
ATOM 1344 O O . PHE A 1 170 ? 4.525 -6.551 -14.860 1.00 95.44 170 PHE A O 1
ATOM 1351 N N . ARG A 1 171 ? 5.998 -4.860 -14.729 1.00 96.25 171 ARG A N 1
ATOM 1352 C CA . ARG A 1 171 ? 5.263 -3.908 -15.579 1.00 96.25 171 ARG A CA 1
ATOM 1353 C C . ARG A 1 171 ? 4.955 -4.498 -16.955 1.00 96.25 171 ARG A C 1
ATOM 1355 O O . ARG A 1 171 ? 3.804 -4.488 -17.388 1.00 96.25 171 ARG A O 1
ATOM 1362 N N . VAL A 1 172 ? 5.976 -5.038 -17.625 1.00 95.94 172 VAL A N 1
ATOM 1363 C CA . VAL A 1 172 ? 5.839 -5.636 -18.964 1.00 95.94 172 VAL A CA 1
ATOM 1364 C C . VAL A 1 172 ? 4.922 -6.858 -18.924 1.00 95.94 172 VAL A C 1
ATOM 1366 O O . VAL A 1 172 ? 4.016 -6.975 -19.751 1.00 95.94 172 VAL A O 1
ATOM 1369 N N . ALA A 1 173 ? 5.117 -7.744 -17.944 1.00 94.19 173 ALA A N 1
ATOM 1370 C CA . ALA A 1 173 ? 4.293 -8.937 -17.777 1.00 94.19 173 ALA A CA 1
ATOM 1371 C C . ALA A 1 173 ? 2.822 -8.587 -17.502 1.00 94.19 173 ALA A C 1
ATOM 1373 O O . ALA A 1 173 ? 1.925 -9.167 -18.116 1.00 94.19 173 ALA A O 1
ATOM 1374 N N . LEU A 1 174 ? 2.572 -7.602 -16.634 1.00 92.88 174 LEU A N 1
ATOM 1375 C CA . LEU A 1 174 ? 1.230 -7.130 -16.307 1.00 92.88 174 LEU A CA 1
ATOM 1376 C C . LEU A 1 174 ? 0.537 -6.532 -17.537 1.00 92.88 174 LEU A C 1
ATOM 1378 O O . LEU A 1 174 ? -0.607 -6.878 -17.823 1.00 92.88 174 LEU A O 1
ATOM 1382 N N . ARG A 1 175 ? 1.244 -5.706 -18.319 1.00 94.38 175 ARG A N 1
ATOM 1383 C CA . ARG A 1 175 ? 0.700 -5.137 -19.562 1.00 94.38 175 ARG A CA 1
ATOM 1384 C C . ARG A 1 175 ? 0.315 -6.227 -20.550 1.00 94.38 175 ARG A C 1
ATOM 1386 O O . ARG A 1 175 ? -0.778 -6.185 -21.111 1.00 94.38 175 ARG A O 1
ATOM 1393 N N . HIS A 1 176 ? 1.202 -7.199 -20.750 1.00 93.19 176 HIS A N 1
ATOM 1394 C CA . HIS A 1 176 ? 0.946 -8.327 -21.637 1.00 93.19 176 HIS A CA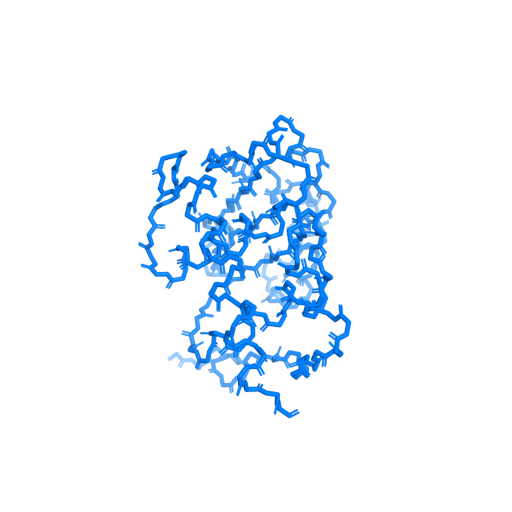 1
ATOM 1395 C C . HIS A 1 176 ? -0.278 -9.134 -21.180 1.00 93.19 176 HIS A C 1
ATOM 1397 O O . HIS A 1 176 ? -1.143 -9.444 -21.998 1.00 93.19 176 HIS A O 1
ATOM 1403 N N . GLY A 1 177 ? -0.380 -9.436 -19.881 1.00 90.94 177 GLY A N 1
ATOM 1404 C CA . GLY A 1 177 ? -1.506 -10.176 -19.307 1.00 90.94 177 GLY A CA 1
ATOM 1405 C C . GLY A 1 177 ? -2.849 -9.472 -19.505 1.00 90.94 177 GLY A C 1
ATOM 1406 O O . GLY A 1 177 ? -3.805 -10.103 -19.946 1.00 90.94 177 GLY A O 1
ATOM 1407 N N . LEU A 1 178 ? -2.901 -8.162 -19.257 1.00 90.19 178 LEU A N 1
ATOM 1408 C CA . LEU A 1 178 ? -4.126 -7.368 -19.412 1.00 90.19 178 LEU A CA 1
ATOM 1409 C C . LEU A 1 178 ? -4.498 -7.120 -20.879 1.00 90.19 178 LEU A C 1
ATOM 1411 O O . LEU A 1 178 ? -5.675 -7.067 -21.209 1.00 90.19 178 LEU A O 1
ATOM 1415 N N . SER A 1 179 ? -3.514 -7.011 -21.774 1.00 88.31 179 SER A N 1
ATOM 1416 C CA . SER A 1 179 ? -3.777 -6.809 -23.209 1.00 88.31 179 SER A CA 1
ATOM 1417 C C . SER A 1 179 ? -4.223 -8.091 -23.919 1.00 88.31 179 SER A C 1
ATOM 1419 O O . SER A 1 179 ? -4.879 -8.021 -24.954 1.00 88.31 179 SER A O 1
ATOM 1421 N N . SER A 1 180 ? -3.846 -9.260 -23.390 1.00 83.62 180 SER A N 1
ATOM 1422 C CA . SER A 1 180 ? -4.182 -10.564 -23.982 1.00 83.62 180 SER A CA 1
ATOM 1423 C C . SER A 1 180 ? -5.566 -11.073 -23.571 1.00 83.62 180 SER A C 1
ATOM 1425 O O . SER A 1 180 ? -6.116 -11.927 -24.258 1.00 83.62 180 SER A O 1
ATOM 1427 N N . ASN A 1 181 ? -6.124 -10.540 -22.479 1.00 71.00 181 ASN A N 1
ATOM 1428 C CA . ASN A 1 181 ? -7.456 -10.860 -21.970 1.00 71.00 181 ASN A CA 1
ATOM 1429 C C . ASN A 1 181 ? -8.294 -9.575 -21.829 1.00 71.00 181 ASN A C 1
ATOM 1431 O O . ASN A 1 181 ? -8.566 -9.158 -20.702 1.00 71.00 181 ASN A O 1
ATOM 1435 N N . PRO A 1 182 ? -8.668 -8.910 -22.940 1.00 61.25 182 PRO A N 1
ATOM 1436 C CA . PRO A 1 182 ? -9.668 -7.856 -22.878 1.00 61.25 182 PRO A CA 1
ATOM 1437 C C . PRO A 1 182 ? -11.004 -8.515 -22.511 1.00 61.25 182 PRO A C 1
ATOM 1439 O O . PRO A 1 182 ? -11.553 -9.266 -23.316 1.00 61.25 182 PRO A O 1
ATOM 1442 N N . GLU A 1 183 ? -11.463 -8.317 -21.274 1.00 57.41 183 GLU A N 1
ATOM 1443 C CA . GLU A 1 183 ? -12.829 -8.687 -20.869 1.00 57.41 183 GLU A CA 1
ATOM 1444 C C . GLU A 1 183 ? -13.888 -7.982 -21.730 1.00 57.41 183 GLU A C 1
ATOM 1446 O O . GLU A 1 183 ? -13.681 -6.797 -22.091 1.00 57.41 183 GLU A O 1
#

Organism: NCBI:txid303405

Radius of gyration: 17.46 Å; chains: 1; bounding box: 39×33×48 Å

pLDDT: mean 84.24, std 15.21, range [35.47, 97.69]